Protein AF-A0A2V1P385-F1 (afdb_monomer_lite)

Sequence (244 aa):
MWDDFWTLISNVRTGGDASSLDQVTALGDCPEAAVALLFRKPKREIAEVLELEAEAPFWWPAIPMKAWKTGISHAKQYFSYIMREHKTFNESQIKDLIGQTIARQAGQVVLLRPELKAHIGVALAELEMLPIALNETDAPVPLAVPDPVKKLEAAAQEAARRFDTLPFGTGSIRAGHSVIAPQLSEQVRPLLDAPVKVAEAVCGLEPKPSMNEFLQLFALRAVDPVWFDEALPAAIMMTMETQS

Organism: NCBI:txid1914409

Foldseek 3Di:
DLVVLVVVLVVVVVVDDSVPDVSLVVCLVQVLQLLLCLLQDDLVCNVVSVCSCVSPPPSLLLAALVSNLNSLVNNLVVQLVVVVVVVPDDPVRSVVVSLLSSQQSLQSCCVVQVLCLLSQQVSCVVVVHHSWHAHPVRDTDHSDDPPLLVQLQVLLVVVLVVDPAADPLLLPQAADPDDHPPVGDSRCRSLSRLLLNSLCCSHVVDPRDDPSNSVSSSRSCVVPVPSNSSNNSSSNVVNVVVVD

Radius of gyration: 18.83 Å; chains: 1; bounding box: 44×42×52 Å

Structure (mmCIF, N/CA/C/O backbone):
data_AF-A0A2V1P385-F1
#
_entry.id   AF-A0A2V1P385-F1
#
loop_
_atom_site.group_PDB
_atom_site.id
_atom_site.type_symbol
_atom_site.label_atom_id
_atom_site.label_alt_id
_atom_site.label_comp_id
_atom_site.label_asym_id
_atom_site.label_entity_id
_atom_site.label_seq_id
_atom_site.pdbx_PDB_ins_code
_atom_site.Cartn_x
_atom_site.Cartn_y
_atom_site.Cartn_z
_atom_site.occupancy
_atom_site.B_iso_or_equiv
_atom_site.auth_seq_id
_atom_site.auth_comp_id
_atom_site.auth_asym_id
_atom_site.auth_atom_id
_atom_site.pdbx_PDB_model_num
ATOM 1 N N . MET A 1 1 ? -15.441 -14.464 16.072 1.00 55.22 1 MET A N 1
ATOM 2 C CA . MET A 1 1 ? -15.305 -15.065 14.726 1.00 55.22 1 MET A CA 1
ATOM 3 C C . MET A 1 1 ? -14.003 -14.649 14.037 1.00 55.22 1 MET A C 1
ATOM 5 O O . MET A 1 1 ? -13.173 -15.515 13.826 1.00 55.22 1 MET A O 1
ATOM 9 N N . TRP A 1 2 ? -13.763 -13.363 13.724 1.00 59.91 2 TRP A N 1
ATOM 10 C CA . TRP A 1 2 ? -12.492 -12.928 13.095 1.00 59.91 2 TRP A CA 1
ATOM 11 C C . TRP A 1 2 ? -11.267 -12.974 14.023 1.00 59.91 2 TRP A C 1
ATOM 13 O O . TRP A 1 2 ? -10.167 -13.269 13.567 1.00 59.91 2 TRP A O 1
ATOM 23 N N . ASP A 1 3 ? -11.439 -12.707 15.320 1.00 64.06 3 ASP A N 1
ATOM 24 C CA . ASP A 1 3 ? -10.342 -12.870 16.280 1.00 64.06 3 ASP A CA 1
ATOM 25 C C . ASP A 1 3 ? -10.005 -14.346 16.503 1.00 64.06 3 ASP A C 1
ATOM 27 O O . ASP A 1 3 ? -8.830 -14.680 16.510 1.00 64.06 3 ASP A O 1
ATOM 31 N N . ASP A 1 4 ? -11.008 -15.231 16.533 1.00 65.00 4 ASP A N 1
ATOM 32 C CA . ASP A 1 4 ? -10.807 -16.687 16.598 1.00 65.00 4 ASP A CA 1
ATOM 33 C C . ASP A 1 4 ? -10.065 -17.216 15.357 1.00 65.00 4 ASP A C 1
ATOM 35 O O . ASP A 1 4 ? -9.186 -18.067 15.466 1.00 65.00 4 ASP A O 1
ATOM 39 N N . PHE A 1 5 ? -10.382 -16.669 14.178 1.00 67.56 5 PHE A N 1
ATOM 40 C CA . PHE A 1 5 ? -9.694 -16.965 12.920 1.00 67.56 5 PHE A CA 1
ATOM 41 C C . PHE A 1 5 ? -8.227 -16.523 12.949 1.00 67.56 5 PHE A C 1
ATOM 43 O O . PHE A 1 5 ? -7.342 -17.278 12.558 1.00 67.56 5 PHE A O 1
ATOM 50 N N . TRP A 1 6 ? -7.948 -15.323 13.464 1.00 69.50 6 TRP A N 1
ATOM 51 C CA . TRP A 1 6 ? -6.572 -14.862 13.643 1.00 69.50 6 TRP A CA 1
ATOM 52 C C . TRP A 1 6 ? -5.818 -15.692 14.681 1.00 69.50 6 TRP A C 1
ATOM 54 O O . TRP A 1 6 ? -4.690 -16.094 14.433 1.00 69.50 6 TRP A O 1
ATOM 64 N N . THR A 1 7 ? -6.449 -16.012 15.812 1.00 72.88 7 THR A N 1
ATOM 65 C CA . THR A 1 7 ? -5.872 -16.893 16.832 1.00 72.88 7 THR A CA 1
ATOM 66 C C . THR A 1 7 ? -5.516 -18.258 16.247 1.00 72.88 7 THR A C 1
ATOM 68 O O . THR A 1 7 ? -4.451 -18.783 16.557 1.00 72.88 7 THR A O 1
ATOM 71 N N . LEU A 1 8 ? -6.349 -18.815 15.362 1.00 69.94 8 LEU A N 1
ATOM 72 C CA . LEU A 1 8 ? -6.030 -20.040 14.628 1.00 69.94 8 LEU A CA 1
ATOM 73 C C . LEU A 1 8 ? -4.779 -19.868 13.753 1.00 69.94 8 LEU A C 1
ATOM 75 O O . LEU A 1 8 ? -3.858 -20.674 13.868 1.00 69.94 8 LEU A O 1
ATOM 79 N N . ILE A 1 9 ? -4.713 -18.809 12.938 1.00 68.12 9 ILE A N 1
ATOM 80 C CA . ILE A 1 9 ? -3.553 -18.524 12.075 1.00 68.12 9 ILE A CA 1
ATOM 81 C C . ILE A 1 9 ? -2.274 -18.355 12.909 1.00 68.12 9 ILE A C 1
ATOM 83 O O . ILE A 1 9 ? -1.274 -19.016 12.635 1.00 68.12 9 ILE A O 1
ATOM 87 N N . SER A 1 10 ? -2.296 -17.527 13.958 1.00 67.44 10 SER A N 1
ATOM 88 C CA . SER A 1 10 ? -1.138 -17.290 14.832 1.00 67.44 10 SER A CA 1
ATOM 89 C C . SER A 1 10 ? -0.672 -18.568 15.540 1.00 67.44 10 SER A C 1
ATOM 91 O O . SER A 1 10 ? 0.529 -18.834 15.625 1.00 67.44 10 SER A O 1
ATOM 93 N N . ASN A 1 11 ? -1.607 -19.397 16.013 1.00 71.69 11 ASN A N 1
ATOM 94 C CA . ASN A 1 11 ? -1.276 -20.661 16.670 1.00 71.69 11 ASN A CA 1
ATOM 95 C C . ASN A 1 11 ? -0.655 -21.670 15.697 1.00 71.69 11 ASN A C 1
ATOM 97 O O . ASN A 1 11 ? 0.302 -22.350 16.061 1.00 71.69 11 ASN A O 1
ATOM 101 N N . VAL A 1 12 ? -1.152 -21.751 14.459 1.00 65.06 12 VAL A N 1
ATOM 102 C CA . VAL A 1 12 ? -0.586 -22.652 13.445 1.00 65.06 12 VAL A CA 1
ATOM 103 C C . VAL A 1 12 ? 0.785 -22.176 12.981 1.00 65.06 12 VAL A C 1
ATOM 105 O O . VAL A 1 12 ? 1.690 -23.000 12.908 1.00 65.06 12 VAL A O 1
ATOM 108 N N . ARG A 1 13 ? 0.999 -20.863 12.810 1.00 65.62 13 ARG A N 1
ATOM 109 C CA . ARG A 1 13 ? 2.340 -20.301 12.552 1.00 65.62 13 ARG A CA 1
ATOM 110 C C . ARG A 1 13 ? 3.345 -20.648 13.644 1.00 65.62 13 ARG A C 1
ATOM 112 O O . ARG A 1 13 ? 4.505 -20.919 13.362 1.00 65.62 13 ARG A O 1
ATOM 119 N N . THR A 1 14 ? 2.903 -20.650 14.899 1.00 64.94 14 THR A N 1
ATOM 120 C CA . THR A 1 14 ? 3.758 -21.035 16.031 1.00 64.94 14 THR A CA 1
ATOM 121 C C . THR A 1 14 ? 4.121 -22.528 15.985 1.00 64.94 14 THR A C 1
ATOM 123 O O . THR A 1 14 ? 5.179 -22.922 16.472 1.00 64.94 14 THR A O 1
ATOM 126 N N . GLY A 1 15 ? 3.255 -23.363 15.401 1.00 58.59 15 GLY A N 1
ATOM 127 C CA . GLY A 1 15 ? 3.434 -24.811 15.278 1.00 58.59 15 GLY A CA 1
ATOM 128 C C . GLY A 1 15 ? 4.052 -25.301 13.961 1.00 58.59 15 GLY A C 1
ATOM 129 O O . GLY A 1 15 ? 4.385 -26.483 13.882 1.00 58.59 15 GLY A O 1
ATOM 130 N N . GLY A 1 16 ? 4.203 -24.450 12.940 1.00 63.97 16 GLY A N 1
ATOM 131 C CA . GLY A 1 16 ? 4.708 -24.833 11.619 1.00 63.97 16 GLY A CA 1
ATOM 132 C C . GLY A 1 16 ? 4.230 -23.916 10.486 1.00 63.97 16 GLY A C 1
ATOM 133 O O . GLY A 1 16 ? 4.052 -22.716 10.670 1.00 63.97 16 GLY A O 1
ATOM 134 N N . ASP A 1 17 ? 4.049 -24.493 9.298 1.00 60.66 17 ASP A N 1
ATOM 135 C CA . ASP A 1 17 ? 3.719 -23.775 8.064 1.00 60.66 17 ASP A CA 1
ATOM 136 C C . ASP A 1 17 ? 2.217 -23.436 7.968 1.00 60.66 17 ASP A C 1
ATOM 138 O O . ASP A 1 17 ? 1.363 -24.316 7.814 1.00 60.66 17 ASP A O 1
ATOM 142 N N . ALA A 1 18 ? 1.891 -22.144 8.056 1.00 58.72 18 ALA A N 1
ATOM 143 C CA . ALA A 1 18 ? 0.517 -21.655 7.967 1.00 58.72 18 ALA A CA 1
ATOM 144 C C . ALA A 1 18 ? -0.030 -21.599 6.534 1.00 58.72 18 ALA A C 1
ATOM 146 O O . ALA A 1 18 ? -1.238 -21.422 6.378 1.00 58.72 18 ALA A O 1
ATOM 147 N N . SER A 1 19 ? 0.801 -21.817 5.507 1.00 55.09 19 SER A N 1
ATOM 148 C CA . SER A 1 19 ? 0.352 -21.979 4.117 1.00 55.09 19 SER A CA 1
ATOM 149 C C . SER A 1 19 ? -0.570 -23.189 3.929 1.00 55.09 19 SER A C 1
ATOM 151 O O . SER A 1 19 ? -1.365 -23.234 2.994 1.00 55.09 19 SER A O 1
ATOM 153 N N . SER A 1 20 ? -0.513 -24.148 4.862 1.00 55.25 20 SER A N 1
ATOM 154 C CA . SER A 1 20 ? -1.381 -25.328 4.907 1.00 55.25 20 SER A CA 1
ATOM 155 C C . SER A 1 20 ? -2.822 -25.039 5.355 1.00 55.25 20 SER A C 1
ATOM 157 O O . SER A 1 20 ? -3.667 -25.935 5.312 1.00 55.25 20 SER A O 1
ATOM 159 N N . LEU A 1 21 ? -3.116 -23.810 5.793 1.00 56.66 21 LEU A N 1
ATOM 160 C CA . LEU A 1 21 ? -4.458 -23.380 6.168 1.00 56.66 21 LEU A CA 1
ATOM 161 C C . LEU A 1 21 ? -5.180 -22.729 4.984 1.00 56.66 21 LEU A C 1
ATOM 163 O O . LEU A 1 21 ? -4.785 -21.651 4.534 1.00 56.66 21 LEU A O 1
ATOM 167 N N . ASP A 1 22 ? -6.333 -23.288 4.599 1.00 59.50 22 ASP A N 1
ATOM 168 C CA . ASP A 1 22 ? -7.277 -22.694 3.632 1.00 59.50 22 ASP A CA 1
ATOM 169 C C . ASP A 1 22 ? -7.611 -21.227 3.968 1.00 59.50 22 ASP A C 1
ATOM 171 O O . ASP A 1 22 ? -7.932 -20.415 3.104 1.00 59.50 22 ASP A O 1
ATOM 175 N N . GLN A 1 23 ? -7.515 -20.876 5.250 1.00 61.34 23 GLN A N 1
ATOM 176 C CA . GLN A 1 23 ? -7.730 -19.548 5.804 1.00 61.34 23 GLN A CA 1
ATOM 177 C C . GLN A 1 23 ? -6.734 -18.490 5.298 1.00 61.34 23 GLN A C 1
ATOM 179 O O . GLN A 1 23 ? -7.133 -17.344 5.089 1.00 61.34 23 GLN A O 1
ATOM 184 N N . VAL A 1 24 ? -5.460 -18.838 5.086 1.00 61.00 24 VAL A N 1
ATOM 185 C CA . VAL A 1 24 ? -4.448 -17.902 4.558 1.00 61.00 24 VAL A CA 1
ATOM 186 C C . VAL A 1 24 ? -4.660 -17.697 3.058 1.00 61.00 24 VAL A C 1
ATOM 188 O O . VAL A 1 24 ? -4.646 -16.562 2.585 1.00 61.00 24 VAL A O 1
ATOM 191 N N . THR A 1 25 ? -4.984 -18.766 2.326 1.00 64.75 25 THR A N 1
ATOM 192 C CA . THR A 1 25 ? -5.380 -18.683 0.912 1.00 64.75 25 THR A CA 1
ATOM 193 C C . THR A 1 25 ? -6.651 -17.845 0.731 1.00 64.75 25 THR A C 1
ATOM 195 O O . THR A 1 25 ? -6.696 -16.984 -0.144 1.00 64.75 25 THR A O 1
ATOM 198 N N . ALA A 1 26 ? -7.644 -18.001 1.614 1.00 67.25 26 ALA A N 1
ATOM 199 C CA . ALA A 1 26 ? -8.890 -17.234 1.585 1.00 67.25 26 ALA A CA 1
ATOM 200 C C . ALA A 1 26 ? -8.695 -15.724 1.826 1.00 67.25 26 ALA A C 1
ATOM 202 O O . ALA A 1 26 ? -9.479 -14.918 1.323 1.00 67.25 26 ALA A O 1
ATOM 203 N N . LEU A 1 27 ? -7.652 -15.311 2.561 1.00 70.31 27 LEU A N 1
ATOM 204 C CA . LEU A 1 27 ? -7.306 -13.888 2.687 1.00 70.31 27 LEU A CA 1
ATOM 205 C C . LEU A 1 27 ? -6.824 -13.300 1.355 1.00 70.31 27 LEU A C 1
ATOM 207 O O . LEU A 1 27 ? -7.106 -12.135 1.079 1.00 70.31 27 LEU A O 1
ATOM 211 N N . GLY A 1 28 ? -6.177 -14.105 0.505 1.00 72.19 28 GLY A N 1
ATOM 212 C CA . GLY A 1 28 ? -5.817 -13.723 -0.863 1.00 72.19 28 GLY A CA 1
ATOM 213 C C . GLY A 1 28 ? -7.030 -13.382 -1.739 1.00 72.19 28 GLY A C 1
ATOM 214 O O . GLY A 1 28 ? -6.936 -12.490 -2.587 1.00 72.19 28 GLY A O 1
ATOM 215 N N . ASP A 1 29 ? -8.171 -14.028 -1.482 1.00 77.81 29 ASP A N 1
ATOM 216 C CA . ASP A 1 29 ? -9.442 -13.811 -2.189 1.00 77.81 29 ASP A CA 1
ATOM 217 C C . ASP A 1 29 ? -10.308 -12.694 -1.575 1.00 77.81 29 ASP A C 1
ATOM 219 O O . ASP A 1 29 ? -11.254 -12.225 -2.209 1.00 77.81 29 ASP A O 1
ATOM 223 N N . CYS A 1 30 ? -9.983 -12.228 -0.363 1.00 85.56 30 CYS A N 1
ATOM 224 C CA . CYS A 1 30 ? -10.683 -11.142 0.333 1.00 85.56 30 CYS A CA 1
ATOM 225 C C . CYS A 1 30 ? -9.684 -10.111 0.903 1.00 85.56 30 CYS A C 1
ATOM 227 O O . CYS A 1 30 ? -9.492 -10.010 2.123 1.00 85.56 30 CYS A O 1
ATOM 229 N N . PRO A 1 31 ? -9.023 -9.321 0.035 1.00 88.88 31 PRO A N 1
ATOM 230 C CA . PRO A 1 31 ? -7.977 -8.388 0.450 1.00 88.88 31 PRO A CA 1
ATOM 231 C C . PRO A 1 31 ? -8.470 -7.299 1.418 1.00 88.88 31 PRO A C 1
ATOM 233 O O . PRO A 1 31 ? -7.714 -6.832 2.269 1.00 88.88 31 PRO A O 1
ATOM 236 N N . GLU A 1 32 ? -9.742 -6.903 1.356 1.00 92.12 32 GLU A N 1
ATOM 237 C CA . GLU A 1 32 ? -10.335 -5.951 2.298 1.00 92.12 32 GLU A CA 1
ATOM 238 C C . GLU A 1 32 ? -10.372 -6.486 3.735 1.00 92.12 32 GLU A C 1
ATOM 240 O O . GLU A 1 32 ? -10.216 -5.709 4.680 1.00 92.12 32 GLU A O 1
ATOM 245 N N . ALA A 1 33 ? -10.526 -7.800 3.923 1.00 88.81 33 ALA A N 1
ATOM 246 C CA . ALA A 1 33 ? -10.472 -8.409 5.245 1.00 88.81 33 ALA A CA 1
ATOM 247 C C . ALA A 1 33 ? -9.045 -8.400 5.802 1.00 88.81 33 ALA A C 1
ATOM 249 O O . ALA A 1 33 ? -8.855 -8.110 6.984 1.00 88.81 33 ALA A O 1
ATOM 250 N N . ALA A 1 34 ? -8.043 -8.637 4.952 1.00 88.94 34 ALA A N 1
ATOM 251 C CA . ALA A 1 34 ? -6.638 -8.534 5.331 1.00 88.94 34 ALA A CA 1
ATOM 252 C C . ALA A 1 34 ? -6.267 -7.107 5.762 1.00 88.94 34 ALA A C 1
ATOM 254 O O . ALA A 1 34 ? -5.669 -6.913 6.821 1.00 88.94 34 ALA A O 1
ATOM 255 N N . VAL A 1 35 ? -6.710 -6.094 5.010 1.00 94.38 35 VAL A N 1
ATOM 256 C CA . VAL A 1 35 ? -6.536 -4.687 5.403 1.00 94.38 35 VAL A CA 1
ATOM 257 C C . VAL A 1 35 ? -7.282 -4.386 6.707 1.00 94.38 35 VAL A C 1
ATOM 259 O O . VAL A 1 35 ? -6.735 -3.738 7.598 1.00 94.38 35 VAL A O 1
ATOM 262 N N . ALA A 1 36 ? -8.515 -4.870 6.879 1.00 93.44 36 ALA A N 1
ATOM 263 C CA . ALA A 1 36 ? -9.249 -4.673 8.128 1.00 93.44 36 ALA A CA 1
ATOM 264 C C . ALA A 1 36 ? -8.521 -5.300 9.329 1.00 93.44 36 ALA A C 1
ATOM 266 O O . ALA A 1 36 ? -8.491 -4.697 10.401 1.00 93.44 36 ALA A O 1
ATOM 267 N N . LEU A 1 37 ? -7.921 -6.484 9.166 1.00 89.31 37 LEU A N 1
ATOM 268 C CA . LEU A 1 37 ? -7.097 -7.120 10.195 1.00 89.31 37 LEU A CA 1
ATOM 269 C C . LEU A 1 37 ? -5.883 -6.255 10.534 1.00 89.31 37 LEU A C 1
ATOM 271 O O . LEU A 1 37 ? -5.666 -5.965 11.710 1.00 89.31 37 LEU A O 1
ATOM 275 N N . LEU A 1 38 ? -5.168 -5.768 9.519 1.00 91.81 38 LEU A N 1
ATOM 276 C CA . LEU A 1 38 ? -3.995 -4.913 9.688 1.00 91.81 38 LEU A CA 1
ATOM 277 C C . LEU A 1 38 ? -4.286 -3.687 10.570 1.00 91.81 38 LEU A C 1
ATOM 279 O O . LEU A 1 38 ? -3.497 -3.360 11.448 1.00 91.81 38 LEU A O 1
ATOM 283 N N . PHE A 1 39 ? -5.454 -3.057 10.404 1.00 94.81 39 PHE A N 1
ATOM 284 C CA . PHE A 1 39 ? -5.854 -1.876 11.183 1.00 94.81 39 PHE A CA 1
ATOM 285 C C . PHE A 1 39 ? -6.538 -2.184 12.523 1.00 94.81 39 PHE A C 1
ATOM 287 O O . PHE A 1 39 ? -6.746 -1.274 13.329 1.00 94.81 39 PHE A O 1
ATOM 294 N N . ARG A 1 40 ? -6.923 -3.437 12.780 1.00 91.50 40 ARG A N 1
ATOM 295 C CA . ARG A 1 40 ? -7.598 -3.844 14.026 1.00 91.50 40 ARG A CA 1
ATOM 296 C C . ARG A 1 40 ? -6.647 -4.438 15.056 1.00 91.50 40 ARG A C 1
ATOM 298 O O . ARG A 1 40 ? -6.984 -4.442 16.240 1.00 91.50 40 ARG A O 1
ATOM 305 N N . LYS A 1 41 ? -5.500 -4.968 14.628 1.00 87.31 41 LYS A N 1
ATOM 306 C CA . LYS A 1 41 ? -4.566 -5.664 15.516 1.00 87.31 41 LYS A CA 1
ATOM 307 C C . LYS A 1 41 ? -3.708 -4.701 16.344 1.00 87.31 41 LYS A C 1
ATOM 309 O O . LYS A 1 41 ? -3.474 -3.558 15.950 1.00 87.31 41 LYS A O 1
ATOM 314 N N . PRO A 1 42 ? -3.276 -5.115 17.548 1.00 84.69 42 PRO A N 1
ATOM 315 C CA . PRO A 1 42 ? -2.383 -4.303 18.367 1.00 84.69 42 PRO A CA 1
ATOM 316 C C . PRO A 1 42 ? -1.007 -4.168 17.700 1.00 84.69 42 PRO A C 1
ATOM 318 O O . PRO A 1 42 ? -0.585 -5.066 16.978 1.00 84.69 42 PRO A O 1
ATOM 321 N N . LYS A 1 43 ? -0.266 -3.094 18.022 1.00 83.50 43 LYS A N 1
ATOM 322 C CA . LYS A 1 43 ? 1.064 -2.774 17.451 1.00 83.50 43 LYS A CA 1
ATOM 323 C C . LYS A 1 43 ? 1.992 -3.988 17.312 1.00 83.50 43 LYS A C 1
ATOM 325 O O . LYS A 1 43 ? 2.616 -4.162 16.274 1.00 83.50 43 LYS A O 1
ATOM 330 N N . ARG A 1 44 ? 2.061 -4.832 18.347 1.00 83.56 44 ARG A N 1
ATOM 331 C CA . ARG A 1 44 ? 2.941 -6.013 18.396 1.00 83.56 44 ARG A CA 1
ATOM 332 C C . ARG A 1 44 ? 2.620 -7.081 17.334 1.00 83.56 44 ARG A C 1
ATOM 334 O O . ARG A 1 44 ? 3.504 -7.840 16.979 1.00 83.56 44 ARG A O 1
ATOM 341 N N . GLU A 1 45 ? 1.380 -7.128 16.845 1.00 86.38 45 GLU A N 1
ATOM 342 C CA . GLU A 1 45 ? 0.885 -8.137 15.896 1.00 86.38 45 GLU A CA 1
ATOM 343 C C . GLU A 1 45 ? 0.857 -7.617 14.448 1.00 86.38 45 GLU A C 1
ATOM 345 O O . GLU A 1 45 ? 0.678 -8.399 13.523 1.00 86.38 45 GLU A O 1
ATOM 350 N N . ILE A 1 46 ? 1.058 -6.314 14.212 1.00 88.38 46 ILE A N 1
ATOM 351 C CA . ILE A 1 46 ? 1.032 -5.730 12.856 1.00 88.38 46 ILE A CA 1
ATOM 352 C C . ILE A 1 46 ? 2.140 -6.320 11.987 1.00 88.38 46 ILE A C 1
ATOM 354 O O . ILE A 1 46 ? 1.891 -6.662 10.834 1.00 88.38 46 ILE A O 1
ATOM 358 N N . ALA A 1 47 ? 3.344 -6.478 12.547 1.00 87.69 47 ALA A N 1
ATOM 359 C CA . ALA A 1 47 ? 4.443 -7.138 11.852 1.00 87.69 47 ALA A CA 1
ATOM 360 C C . ALA A 1 47 ? 4.044 -8.563 11.447 1.00 87.69 47 ALA A C 1
ATOM 362 O O . ALA A 1 47 ? 4.181 -8.925 10.288 1.00 87.69 47 ALA A O 1
ATOM 363 N N . GLU A 1 48 ? 3.436 -9.335 12.352 1.00 84.31 48 GLU A N 1
ATOM 364 C CA . GLU A 1 48 ? 2.966 -10.689 12.047 1.00 84.31 48 GLU A CA 1
ATOM 365 C C . GLU A 1 48 ? 1.916 -10.705 10.926 1.00 84.31 48 GLU A C 1
ATOM 367 O O . GLU A 1 48 ? 1.979 -11.568 10.053 1.00 84.31 48 GLU A O 1
ATOM 372 N N . VAL A 1 49 ? 0.975 -9.754 10.907 1.00 84.44 49 VAL A N 1
ATOM 373 C CA . VAL A 1 49 ? -0.010 -9.630 9.817 1.00 84.44 49 VAL A CA 1
ATOM 374 C C . VAL A 1 49 ? 0.681 -9.324 8.487 1.00 84.44 49 VAL A C 1
ATOM 376 O O . VAL A 1 49 ? 0.331 -9.915 7.470 1.00 84.44 49 VAL A O 1
ATOM 379 N N . LEU A 1 50 ? 1.673 -8.435 8.470 1.00 86.94 50 LEU A N 1
ATOM 380 C CA . LEU A 1 50 ? 2.408 -8.101 7.248 1.00 86.94 50 LEU A CA 1
ATOM 381 C C . LEU A 1 50 ? 3.239 -9.283 6.735 1.00 86.94 50 LEU A C 1
ATOM 383 O O . LEU A 1 50 ? 3.278 -9.513 5.528 1.00 86.94 50 LEU A O 1
ATOM 387 N N . GLU A 1 51 ? 3.803 -10.079 7.646 1.00 84.25 51 GLU A N 1
ATOM 388 C CA . GLU A 1 51 ? 4.526 -11.321 7.348 1.00 84.25 51 GLU A CA 1
ATOM 389 C C . GLU A 1 51 ? 3.639 -12.425 6.748 1.00 84.25 51 GLU A C 1
ATOM 391 O O . GLU A 1 51 ? 4.165 -13.437 6.298 1.00 84.25 51 GLU A O 1
ATOM 396 N N . LEU A 1 52 ? 2.310 -12.260 6.677 1.00 73.44 52 LEU A N 1
ATOM 397 C CA . LEU A 1 52 ? 1.472 -13.153 5.860 1.00 73.44 52 LEU A CA 1
ATOM 398 C C . LEU A 1 52 ? 1.874 -13.124 4.375 1.00 73.44 52 LEU A C 1
ATOM 400 O O . LEU A 1 52 ? 1.600 -14.070 3.645 1.00 73.44 52 LEU A O 1
ATOM 404 N N . GLU A 1 53 ? 2.555 -12.063 3.933 1.00 75.38 53 GLU A N 1
ATOM 405 C CA . GLU A 1 53 ? 3.140 -11.978 2.593 1.00 75.38 53 GLU A CA 1
ATOM 406 C C . GLU A 1 53 ? 4.288 -12.978 2.370 1.00 75.38 53 GLU A C 1
ATOM 408 O O . GLU A 1 53 ? 4.643 -13.225 1.222 1.00 75.38 53 GLU A O 1
ATOM 413 N N . ALA A 1 54 ? 4.850 -13.602 3.414 1.00 65.88 54 ALA A N 1
ATOM 414 C CA . ALA A 1 54 ? 5.878 -14.636 3.256 1.00 65.88 54 ALA A CA 1
ATOM 415 C C . ALA A 1 54 ? 5.414 -15.793 2.349 1.00 65.88 54 ALA A C 1
ATOM 417 O O . ALA A 1 54 ? 6.224 -16.375 1.630 1.00 65.88 54 ALA A O 1
ATOM 418 N N . GLU A 1 55 ? 4.104 -16.054 2.317 1.00 60.69 55 GLU A N 1
ATOM 419 C CA . GLU A 1 55 ? 3.482 -17.082 1.478 1.00 60.69 55 GLU A CA 1
ATOM 420 C C . GLU A 1 55 ? 3.163 -16.597 0.050 1.00 60.69 55 GLU A C 1
ATOM 422 O O . GLU A 1 55 ? 2.949 -17.399 -0.859 1.00 60.69 55 GLU A O 1
ATOM 427 N N . ALA A 1 56 ? 3.135 -15.279 -0.170 1.00 62.22 56 ALA A N 1
ATOM 428 C CA . ALA A 1 56 ? 2.874 -14.648 -1.462 1.00 62.22 56 ALA A CA 1
ATOM 429 C C . ALA A 1 56 ? 3.629 -13.308 -1.569 1.00 62.22 56 ALA A C 1
ATOM 431 O O . ALA A 1 56 ? 3.036 -12.244 -1.357 1.00 62.22 56 ALA A O 1
ATOM 432 N N . PRO A 1 57 ? 4.933 -13.333 -1.906 1.00 68.56 57 PRO A N 1
ATOM 433 C CA . PRO A 1 57 ? 5.733 -12.125 -2.050 1.00 68.56 57 PRO A CA 1
ATOM 434 C C . PRO A 1 57 ? 5.072 -11.145 -3.020 1.00 68.56 57 PRO A C 1
ATOM 436 O O . PRO A 1 57 ? 4.544 -11.577 -4.042 1.00 68.56 57 PRO A O 1
ATOM 439 N N . PHE A 1 58 ? 5.130 -9.839 -2.731 1.00 78.31 58 PHE A N 1
ATOM 440 C CA . PHE A 1 58 ? 4.550 -8.771 -3.560 1.00 78.31 58 PHE A CA 1
ATOM 441 C C . PHE A 1 58 ? 3.012 -8.607 -3.471 1.00 78.31 58 PHE A C 1
ATOM 443 O O . PHE A 1 58 ? 2.414 -7.817 -4.206 1.00 78.31 58 PHE A O 1
ATOM 450 N N . TRP A 1 59 ? 2.345 -9.292 -2.541 1.00 85.88 59 TRP A N 1
ATOM 451 C CA . TRP A 1 59 ? 0.893 -9.217 -2.393 1.00 85.88 59 TRP A CA 1
ATOM 452 C C . TRP A 1 59 ? 0.376 -7.865 -1.877 1.00 85.88 59 TRP A C 1
ATOM 454 O O . TRP A 1 59 ? -0.533 -7.311 -2.497 1.00 85.88 59 TRP A O 1
ATOM 464 N N . TRP A 1 60 ? 0.943 -7.293 -0.804 1.00 91.62 60 TRP A N 1
ATOM 465 C CA . TRP A 1 60 ? 0.416 -6.046 -0.212 1.00 91.62 60 TRP A CA 1
ATOM 466 C C . TRP A 1 60 ? 0.415 -4.859 -1.189 1.00 91.62 60 TRP A C 1
ATOM 468 O O . TRP A 1 60 ? -0.619 -4.190 -1.300 1.00 91.62 60 TRP A O 1
ATOM 478 N N . PRO A 1 61 ? 1.509 -4.600 -1.938 1.00 93.31 61 PRO A N 1
ATOM 479 C CA . PRO A 1 61 ? 1.545 -3.523 -2.926 1.00 93.31 61 PRO A CA 1
ATOM 480 C C . PRO A 1 61 ? 0.531 -3.691 -4.063 1.00 93.31 61 PRO A C 1
ATOM 482 O O . PRO A 1 61 ? 0.108 -2.695 -4.647 1.00 93.31 61 PRO A O 1
ATOM 485 N N . ALA A 1 62 ? 0.138 -4.932 -4.366 1.00 92.25 62 ALA A N 1
ATOM 486 C CA . ALA A 1 62 ? -0.782 -5.283 -5.445 1.00 92.25 62 ALA A CA 1
ATOM 487 C C . ALA A 1 62 ? -2.264 -5.306 -5.021 1.00 92.25 62 ALA A C 1
ATOM 489 O O . ALA A 1 62 ? -3.137 -5.566 -5.855 1.00 92.25 62 ALA A O 1
ATOM 490 N 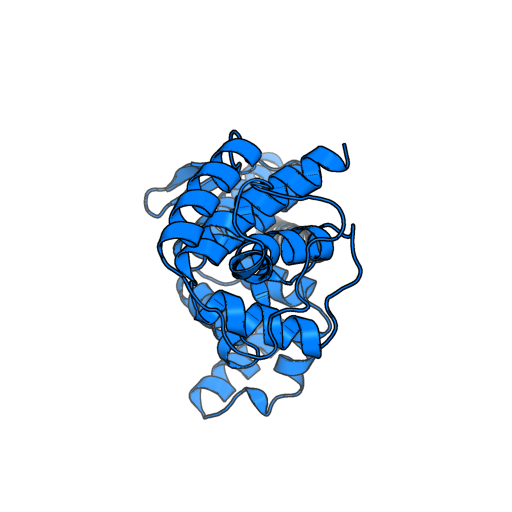N . ILE A 1 63 ? -2.577 -5.049 -3.746 1.00 93.50 63 ILE A N 1
ATOM 491 C CA . ILE A 1 63 ? -3.964 -4.966 -3.278 1.00 93.50 63 ILE A CA 1
ATOM 492 C C . ILE A 1 63 ? -4.655 -3.740 -3.909 1.00 93.50 63 ILE A C 1
ATOM 494 O O . ILE A 1 63 ? -4.142 -2.625 -3.785 1.00 93.50 63 ILE A O 1
ATOM 498 N N . PRO A 1 64 ? -5.848 -3.901 -4.523 1.00 95.25 64 PRO A N 1
ATOM 499 C CA . PRO A 1 64 ? -6.584 -2.787 -5.115 1.00 95.25 64 PRO A CA 1
ATOM 500 C C . PRO A 1 64 ? -6.909 -1.670 -4.116 1.00 95.25 64 PRO A C 1
ATOM 502 O O . PRO A 1 64 ? -7.296 -1.931 -2.974 1.00 95.25 64 PRO A O 1
ATOM 505 N N . MET A 1 65 ? -6.880 -0.417 -4.571 1.00 95.56 65 MET A N 1
ATOM 506 C CA . MET A 1 65 ? -7.183 0.769 -3.753 1.00 95.56 65 MET A CA 1
ATOM 507 C C . MET A 1 65 ? -8.560 0.699 -3.081 1.00 95.56 65 MET A C 1
ATOM 509 O O . MET A 1 65 ? -8.726 1.046 -1.909 1.00 95.56 65 MET A O 1
ATOM 513 N N . LYS A 1 66 ? -9.550 0.146 -3.789 1.00 95.62 66 LYS A N 1
ATOM 514 C CA . LYS A 1 66 ? -10.896 -0.085 -3.251 1.00 95.62 66 LYS A CA 1
ATOM 515 C C . LYS A 1 66 ? -10.898 -1.015 -2.030 1.00 95.62 66 LYS A C 1
ATOM 517 O O . LYS A 1 66 ? -11.691 -0.802 -1.109 1.00 95.62 66 LYS A O 1
ATOM 522 N N . ALA A 1 67 ? -10.034 -2.029 -2.005 1.00 95.69 67 ALA A N 1
ATOM 523 C CA . ALA A 1 67 ? -9.927 -2.959 -0.884 1.00 95.69 67 ALA A CA 1
ATOM 524 C C . ALA A 1 67 ? -9.290 -2.282 0.338 1.00 95.69 67 ALA A C 1
ATOM 526 O O . ALA A 1 67 ? -9.784 -2.464 1.451 1.00 95.69 67 ALA A O 1
ATOM 527 N N . TRP A 1 68 ? -8.293 -1.410 0.132 1.00 97.50 68 TRP A N 1
ATOM 528 C CA . TRP A 1 68 ? -7.723 -0.578 1.198 1.00 97.50 68 TRP A CA 1
ATOM 529 C C . TRP A 1 68 ? -8.774 0.307 1.868 1.00 97.50 68 TRP A C 1
ATOM 531 O O . TRP A 1 68 ? -8.953 0.260 3.087 1.00 97.50 68 TRP A O 1
ATOM 541 N N . LYS A 1 69 ? -9.547 1.051 1.070 1.00 97.56 69 LYS A N 1
ATOM 542 C CA . LYS A 1 69 ? -10.673 1.852 1.569 1.00 97.56 69 LYS A CA 1
ATOM 543 C C . LYS A 1 69 ? -11.692 1.014 2.336 1.00 97.56 69 LYS A C 1
ATOM 545 O O . LYS A 1 69 ? -12.122 1.397 3.424 1.00 97.56 69 LYS A O 1
ATOM 550 N N . THR A 1 70 ? -12.090 -0.122 1.771 1.00 97.50 70 THR A N 1
ATOM 551 C CA . THR A 1 70 ? -13.113 -0.991 2.367 1.00 97.50 70 THR A CA 1
ATOM 552 C C . THR A 1 70 ? -12.631 -1.569 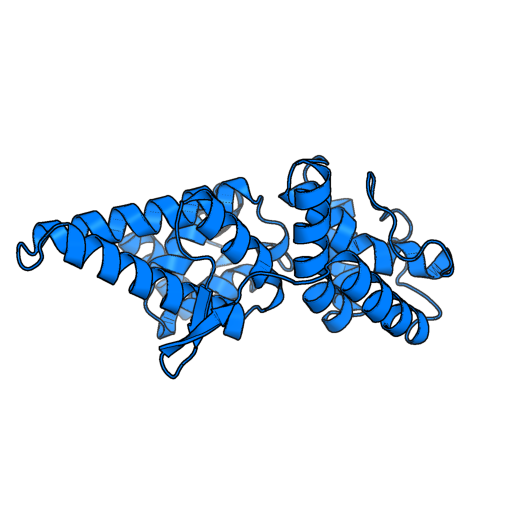3.699 1.00 97.50 70 THR A C 1
ATOM 554 O O . THR A 1 70 ? -13.337 -1.471 4.702 1.00 97.50 70 THR A O 1
ATOM 557 N N . GLY A 1 71 ? -11.398 -2.075 3.757 1.00 96.75 71 GLY A N 1
ATOM 558 C CA . GLY A 1 71 ? -10.814 -2.632 4.975 1.00 96.75 71 GLY A CA 1
ATOM 559 C C . GLY A 1 71 ? -10.644 -1.602 6.093 1.00 96.75 71 GLY A C 1
ATOM 560 O O . GLY A 1 71 ? -11.040 -1.857 7.233 1.00 96.75 71 GLY A O 1
ATOM 561 N N . ILE A 1 72 ? -10.147 -0.400 5.776 1.00 98.00 72 ILE A N 1
ATOM 562 C CA . ILE A 1 72 ? -10.029 0.692 6.758 1.00 98.00 72 ILE A CA 1
ATO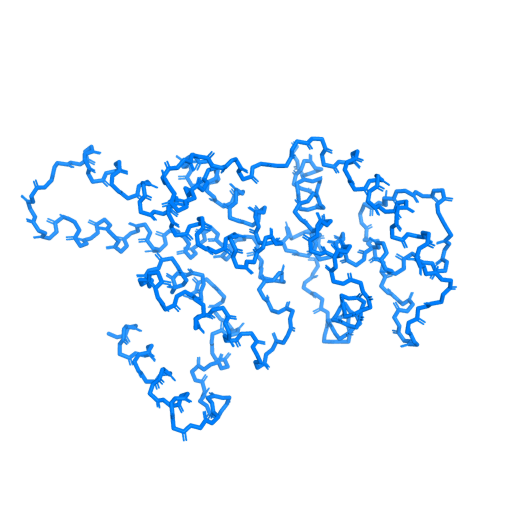M 563 C C . ILE A 1 72 ? -11.416 1.137 7.248 1.00 98.00 72 ILE A C 1
ATOM 565 O O . ILE A 1 72 ? -11.604 1.373 8.444 1.00 98.00 72 ILE A O 1
ATOM 569 N N . SER A 1 73 ? -12.418 1.189 6.363 1.00 97.56 73 SER A N 1
ATOM 570 C CA . SER A 1 73 ? -13.809 1.468 6.746 1.00 97.56 73 SER A CA 1
ATOM 571 C C . SER A 1 73 ? -14.350 0.431 7.738 1.00 97.56 73 SER A C 1
ATOM 573 O O . SER A 1 73 ? -14.951 0.795 8.751 1.00 97.56 73 SER A O 1
ATOM 575 N N . HIS A 1 74 ? -14.074 -0.858 7.523 1.00 95.75 74 HIS A N 1
ATOM 576 C CA . HIS A 1 74 ? -14.450 -1.908 8.471 1.00 95.75 74 HIS A CA 1
ATOM 577 C C . HIS A 1 74 ? -13.727 -1.781 9.817 1.00 95.75 74 HIS A C 1
ATOM 579 O O . HIS A 1 74 ? -14.356 -1.945 10.865 1.00 95.75 74 HIS A O 1
ATOM 585 N N . ALA A 1 75 ? -12.440 -1.425 9.828 1.00 95.38 75 ALA A N 1
ATOM 586 C CA . ALA A 1 75 ? -11.720 -1.145 11.071 1.00 95.38 75 ALA A CA 1
ATOM 587 C C . ALA A 1 75 ? -12.331 0.050 11.830 1.00 95.38 75 ALA A C 1
ATOM 589 O O . ALA A 1 75 ? -12.560 -0.030 13.039 1.00 95.38 75 ALA A O 1
ATOM 590 N N . LYS A 1 76 ? -12.691 1.127 11.119 1.00 94.75 76 LYS A N 1
ATOM 591 C CA . LYS A 1 76 ? -13.399 2.297 11.671 1.00 94.75 76 LYS A CA 1
ATOM 592 C C . LYS A 1 76 ? -14.734 1.899 12.313 1.00 94.75 76 LYS A C 1
ATOM 594 O O . LYS A 1 76 ? -15.023 2.310 13.437 1.00 94.75 76 LYS A O 1
ATOM 599 N N . GLN A 1 77 ? -15.534 1.084 11.624 1.00 93.38 77 GLN A N 1
ATOM 600 C CA . GLN A 1 77 ? -16.814 0.571 12.131 1.00 93.38 77 GLN A CA 1
ATOM 601 C C . GLN A 1 77 ? -16.629 -0.287 13.389 1.00 93.38 77 GLN A C 1
ATOM 603 O O . GLN A 1 77 ? -17.368 -0.117 14.357 1.00 93.38 77 GLN A O 1
ATOM 608 N N . TYR A 1 78 ? -15.616 -1.156 13.404 1.00 92.62 78 TYR A N 1
ATOM 609 C CA . TYR A 1 78 ? -15.284 -1.996 14.553 1.00 92.62 78 TYR A CA 1
ATOM 610 C C . TYR A 1 78 ? -14.945 -1.169 15.801 1.00 92.62 78 TYR A C 1
ATOM 612 O O . TYR A 1 78 ? -15.538 -1.380 16.859 1.00 92.62 78 TYR A O 1
ATOM 620 N N . PHE A 1 79 ? -14.049 -0.183 15.682 1.00 91.56 79 PHE A N 1
ATOM 621 C CA . PHE A 1 79 ? -13.715 0.685 16.815 1.00 91.56 79 PHE A CA 1
ATOM 622 C C . PHE A 1 79 ? -14.908 1.529 17.267 1.00 91.56 79 PHE A C 1
ATOM 624 O O . PHE A 1 79 ? -15.115 1.695 18.467 1.00 91.56 79 PHE A O 1
ATOM 631 N N . SER A 1 80 ? -15.733 2.004 16.330 1.00 91.25 80 SER A N 1
ATOM 632 C CA . SER A 1 80 ? -16.967 2.723 16.654 1.00 91.25 80 SER A CA 1
ATOM 633 C C . SER A 1 80 ? -17.938 1.870 17.467 1.00 91.25 80 SER A C 1
ATOM 635 O O . SER A 1 80 ? -18.465 2.346 18.470 1.00 91.25 80 SER A O 1
ATOM 637 N N . TYR A 1 81 ? -18.134 0.607 17.080 1.00 90.38 81 TYR A N 1
ATOM 638 C CA . TYR A 1 81 ? -18.963 -0.339 17.824 1.00 90.38 81 TYR A CA 1
ATOM 639 C C . TYR A 1 81 ? -18.442 -0.534 19.255 1.00 90.38 81 TYR A C 1
ATOM 641 O O . TYR A 1 81 ? -19.176 -0.288 20.209 1.00 90.38 81 TYR A O 1
ATOM 649 N N . ILE A 1 82 ? -17.158 -0.872 19.415 1.00 88.81 82 ILE A N 1
ATOM 650 C CA . ILE A 1 82 ? -16.564 -1.121 20.739 1.00 88.81 82 ILE A CA 1
ATOM 651 C C . ILE A 1 82 ? -16.650 0.113 21.640 1.00 88.81 82 ILE A C 1
ATOM 653 O O . ILE A 1 82 ? -17.055 0.010 22.796 1.00 88.81 82 ILE A O 1
ATOM 657 N N . MET A 1 83 ? -16.304 1.298 21.133 1.00 89.88 83 MET A N 1
ATOM 658 C CA . MET A 1 83 ? -16.317 2.517 21.948 1.00 89.88 83 MET A CA 1
ATOM 659 C C . MET A 1 83 ? -17.730 2.913 22.398 1.00 89.88 83 MET A C 1
ATOM 661 O O . MET A 1 83 ? -17.887 3.426 23.509 1.00 89.88 83 MET A O 1
ATOM 665 N N . ARG A 1 84 ? -18.758 2.648 21.578 1.00 88.88 84 ARG A N 1
ATOM 666 C CA . ARG A 1 84 ? -20.165 2.874 21.949 1.00 88.88 84 ARG A CA 1
ATOM 667 C C . ARG A 1 84 ? -20.652 1.895 23.011 1.00 88.88 84 ARG A C 1
ATOM 669 O O . ARG A 1 84 ? -21.334 2.319 23.943 1.00 88.88 84 ARG A O 1
ATOM 676 N N . GLU A 1 85 ? -20.264 0.625 22.919 1.00 88.44 85 GLU A N 1
ATOM 677 C CA . GLU A 1 85 ? -20.615 -0.398 23.916 1.00 88.44 85 GLU A CA 1
ATOM 678 C C . GLU A 1 85 ? -20.115 -0.028 25.321 1.00 88.44 85 GLU A C 1
ATOM 680 O O . GLU A 1 85 ? -20.816 -0.231 26.312 1.00 88.44 85 GLU A O 1
ATOM 685 N N . HIS A 1 86 ? -18.948 0.615 25.423 1.00 82.19 86 HIS A N 1
ATOM 686 C CA . HIS A 1 86 ? -18.403 1.066 26.706 1.00 82.19 86 HIS A CA 1
ATOM 687 C C . HIS A 1 86 ? -19.126 2.281 27.321 1.00 82.19 86 HIS A C 1
ATOM 689 O O . HIS A 1 86 ? -18.821 2.632 28.461 1.00 82.19 86 HIS A O 1
ATOM 695 N N . LYS A 1 87 ? -20.052 2.947 26.605 1.00 78.75 87 LYS A N 1
ATOM 696 C CA . LYS A 1 87 ? -20.872 4.102 27.060 1.00 78.75 87 LYS A CA 1
ATOM 697 C C . LYS A 1 87 ? -20.108 5.224 27.791 1.00 78.75 87 LYS A C 1
ATOM 699 O O . LYS A 1 87 ? -20.698 5.996 28.540 1.00 78.75 87 LYS A O 1
ATOM 704 N N . THR A 1 88 ? -18.796 5.314 27.581 1.00 83.62 88 THR A N 1
ATOM 705 C CA . THR A 1 88 ? -17.893 6.222 28.314 1.00 83.62 88 THR A CA 1
ATOM 706 C C . THR A 1 88 ? -17.634 7.520 27.543 1.00 83.62 88 THR A C 1
ATOM 708 O O . THR A 1 88 ? -17.251 8.528 28.129 1.00 83.62 88 THR A O 1
ATOM 711 N N . PHE A 1 89 ? -17.872 7.515 26.231 1.00 87.88 89 PHE A N 1
ATOM 712 C CA . PHE A 1 89 ? -17.528 8.605 25.324 1.00 87.88 89 PHE A CA 1
ATOM 713 C C . PHE A 1 89 ? -18.765 9.111 24.580 1.00 87.88 89 PHE A C 1
ATOM 715 O O . PHE A 1 89 ? -19.660 8.334 24.248 1.00 87.88 89 PHE A O 1
ATOM 722 N N . ASN A 1 90 ? -18.805 10.41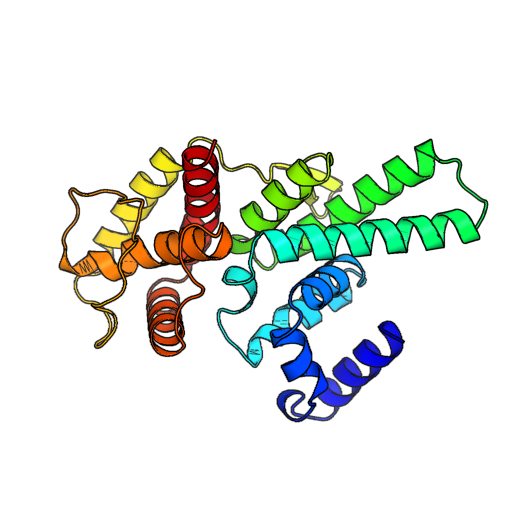1 24.289 1.00 91.12 90 ASN A N 1
ATOM 723 C CA . ASN A 1 90 ? -19.782 10.981 23.361 1.00 91.12 90 ASN A CA 1
ATOM 724 C C . ASN A 1 90 ? -19.338 10.791 21.895 1.00 91.12 90 ASN A C 1
ATOM 726 O O . ASN A 1 90 ? -18.181 10.481 21.622 1.00 91.12 90 ASN A O 1
ATOM 730 N N . GLU A 1 91 ? -20.240 11.013 20.934 1.00 89.69 91 GLU A N 1
ATOM 731 C CA . GLU A 1 91 ? -19.958 10.779 19.505 1.00 89.69 91 GLU A CA 1
ATOM 732 C C . GLU A 1 91 ? -18.766 11.587 18.959 1.00 89.69 91 GLU A C 1
ATOM 734 O O . GLU A 1 91 ? -18.016 11.080 18.125 1.00 89.69 91 GLU A O 1
ATOM 739 N N . SER A 1 92 ? -18.536 12.813 19.448 1.00 91.25 92 SER A N 1
ATOM 740 C CA . SER A 1 92 ? -17.372 13.613 19.035 1.00 91.25 92 SER A CA 1
ATOM 741 C C . SER A 1 92 ? -16.067 12.984 19.521 1.00 91.25 92 SER A C 1
ATOM 743 O O . SER A 1 92 ? -15.137 12.808 18.740 1.00 91.25 92 SER A O 1
ATOM 745 N N . GLN A 1 93 ? -16.014 12.582 20.793 1.00 92.69 93 GLN A N 1
ATOM 746 C CA . GLN A 1 93 ? -14.851 11.911 21.378 1.00 92.69 93 GLN A CA 1
ATOM 747 C C . GLN A 1 93 ? -14.566 10.576 20.686 1.00 92.69 93 GLN A C 1
ATOM 749 O O . GLN A 1 93 ? -13.411 10.257 20.421 1.00 92.69 93 GLN A O 1
ATOM 754 N N . ILE A 1 94 ? -15.612 9.810 20.356 1.00 92.12 94 ILE A N 1
ATOM 755 C CA . ILE A 1 94 ? -15.483 8.554 19.608 1.00 92.12 94 ILE A CA 1
ATOM 756 C C . ILE A 1 94 ? -14.857 8.822 18.237 1.00 92.12 94 ILE A C 1
ATOM 758 O O . ILE A 1 94 ? -13.914 8.133 17.852 1.00 92.12 94 ILE A O 1
ATOM 762 N N . LYS A 1 95 ? -15.335 9.838 17.508 1.00 92.06 95 LYS A N 1
ATOM 763 C CA . LYS A 1 95 ? -14.780 10.204 16.198 1.00 92.06 95 LYS A CA 1
ATOM 764 C C . LYS A 1 95 ? -13.289 10.547 16.288 1.00 92.06 95 LYS A C 1
ATOM 766 O O . LYS A 1 95 ? -12.508 10.021 15.494 1.00 92.06 95 LYS A O 1
ATOM 771 N N . ASP A 1 96 ? -12.899 11.369 17.259 1.00 92.81 96 ASP A N 1
ATOM 772 C CA . ASP A 1 96 ? -11.506 11.790 17.441 1.00 92.81 96 ASP A CA 1
ATOM 773 C C . ASP A 1 96 ? -10.599 10.613 17.827 1.00 92.81 96 ASP A C 1
ATOM 775 O O . ASP A 1 96 ? -9.529 10.429 17.242 1.00 92.81 96 ASP A O 1
ATOM 779 N N . LEU A 1 97 ? -11.046 9.763 18.758 1.00 93.69 97 LEU A N 1
ATOM 780 C CA . LEU A 1 97 ? -10.306 8.574 19.187 1.00 93.69 97 LEU A CA 1
ATOM 781 C C . LEU A 1 97 ? -10.128 7.566 18.050 1.00 93.69 97 LEU A C 1
ATOM 783 O O . LEU A 1 97 ? -9.047 6.999 17.903 1.00 93.69 97 LEU A O 1
ATOM 787 N N . ILE A 1 98 ? -11.151 7.350 17.220 1.00 94.56 98 ILE A N 1
ATOM 788 C CA . ILE A 1 98 ? -11.032 6.489 16.037 1.00 94.56 98 ILE A CA 1
ATOM 789 C C . ILE A 1 98 ? -10.022 7.078 15.052 1.00 94.56 98 ILE A C 1
ATOM 791 O O . ILE A 1 98 ? -9.169 6.344 14.557 1.00 94.56 98 ILE A O 1
ATOM 795 N N . GLY A 1 99 ? -10.085 8.389 14.796 1.00 95.12 99 GLY A N 1
ATOM 796 C CA . GLY A 1 99 ? -9.123 9.081 13.939 1.00 95.12 99 GLY A CA 1
ATOM 797 C C . GLY A 1 99 ? -7.682 8.866 14.400 1.00 95.12 99 GLY A C 1
ATOM 798 O O . GLY A 1 99 ? -6.838 8.447 13.610 1.00 95.12 99 GLY A O 1
ATOM 799 N N . GLN A 1 100 ? -7.420 9.059 15.694 1.00 95.12 100 GLN A N 1
ATOM 800 C CA . GLN A 1 100 ? -6.101 8.823 16.284 1.00 95.12 100 GLN A CA 1
ATOM 801 C C . GLN A 1 100 ? -5.678 7.353 16.211 1.00 95.12 100 GLN A C 1
ATOM 803 O O . GLN A 1 100 ? -4.537 7.068 15.855 1.00 95.12 100 GLN A O 1
ATOM 808 N N . THR A 1 101 ? -6.572 6.412 16.525 1.00 94.88 101 THR A N 1
ATOM 809 C CA . THR A 1 101 ? -6.270 4.974 16.459 1.00 94.88 101 THR A CA 1
ATOM 810 C C . THR A 1 101 ? -5.885 4.563 15.044 1.00 94.88 101 THR A C 1
ATOM 812 O O . THR A 1 101 ? -4.836 3.956 14.856 1.00 94.88 101 THR A O 1
ATOM 815 N N . ILE A 1 102 ? -6.674 4.945 14.038 1.00 97.31 102 ILE A N 1
ATOM 816 C CA . ILE A 1 102 ? -6.381 4.633 12.635 1.00 97.31 102 ILE A CA 1
ATOM 817 C C . ILE A 1 102 ? -5.071 5.292 12.182 1.00 97.31 102 ILE A C 1
ATOM 819 O O . ILE A 1 102 ? -4.270 4.636 11.522 1.00 97.31 102 ILE A O 1
ATOM 823 N N . ALA A 1 103 ? -4.797 6.539 12.577 1.00 97.38 103 ALA A N 1
ATOM 824 C CA . ALA A 1 103 ? -3.548 7.216 12.225 1.00 97.38 103 ALA A CA 1
ATOM 825 C C . ALA A 1 103 ? -2.311 6.564 12.880 1.00 97.38 103 ALA A C 1
ATOM 827 O O . ALA A 1 103 ? -1.266 6.446 12.238 1.00 97.38 103 ALA A O 1
ATOM 828 N N . ARG A 1 104 ? -2.417 6.073 14.125 1.00 96.00 104 ARG A N 1
ATOM 829 C CA . ARG A 1 104 ? -1.351 5.279 14.770 1.00 96.00 104 ARG A CA 1
ATOM 830 C C . ARG A 1 104 ? -1.119 3.960 14.045 1.00 96.00 104 ARG A C 1
ATOM 832 O O . ARG A 1 104 ? 0.030 3.613 13.793 1.00 96.00 104 ARG A O 1
ATOM 839 N N . GLN A 1 105 ? -2.192 3.256 13.684 1.00 96.31 105 GLN A N 1
ATOM 840 C CA . GLN A 1 105 ? -2.116 2.007 12.920 1.00 96.31 105 GLN A CA 1
ATOM 841 C C . GLN A 1 105 ? -1.439 2.237 11.565 1.00 96.31 105 GLN A C 1
ATOM 843 O O . GLN A 1 105 ? -0.464 1.562 11.245 1.00 96.31 105 GLN A O 1
ATOM 848 N N . ALA A 1 106 ? -1.857 3.273 10.830 1.00 97.44 106 ALA A N 1
ATOM 849 C CA . ALA A 1 106 ? -1.208 3.701 9.593 1.00 97.44 106 ALA A CA 1
ATOM 850 C C . ALA A 1 106 ? 0.292 3.966 9.787 1.00 97.44 106 ALA A C 1
ATOM 852 O O . ALA A 1 106 ? 1.100 3.539 8.969 1.00 97.44 106 ALA A O 1
ATOM 853 N N . GLY A 1 107 ? 0.680 4.625 10.883 1.00 96.69 107 GLY A N 1
ATOM 854 C CA . GLY A 1 107 ? 2.086 4.878 11.192 1.00 96.69 107 GLY A CA 1
ATOM 855 C C . GLY A 1 107 ? 2.903 3.622 11.449 1.00 96.69 107 GLY A C 1
ATOM 856 O O . GLY A 1 107 ? 4.041 3.553 10.999 1.00 96.69 107 GLY A O 1
ATOM 857 N N . GLN A 1 108 ? 2.328 2.607 12.097 1.00 95.94 108 GLN A N 1
ATOM 858 C CA . GLN A 1 108 ? 3.005 1.319 12.264 1.00 95.94 108 GLN A CA 1
ATOM 859 C C . GLN A 1 108 ? 3.168 0.583 10.932 1.00 95.94 108 GLN A C 1
ATOM 861 O O . GLN A 1 108 ? 4.238 0.046 10.661 1.00 95.94 108 GLN A O 1
ATOM 866 N N . VAL A 1 109 ? 2.136 0.597 10.083 1.00 96.12 109 VAL A N 1
ATOM 867 C CA . VAL A 1 109 ? 2.210 -0.032 8.758 1.00 96.12 109 VAL A CA 1
ATOM 868 C C . VAL A 1 109 ? 3.264 0.656 7.896 1.00 96.12 109 VAL A C 1
ATOM 870 O O . VAL A 1 109 ? 4.133 -0.020 7.367 1.00 96.12 109 VAL A O 1
ATOM 873 N N . VAL A 1 110 ? 3.246 1.988 7.803 1.00 95.62 110 VAL A N 1
ATOM 874 C CA . VAL A 1 110 ? 4.199 2.752 6.977 1.00 95.62 110 VAL A CA 1
ATOM 875 C C . VAL A 1 110 ? 5.630 2.661 7.507 1.00 95.62 110 VAL A C 1
ATOM 877 O O . VAL A 1 110 ? 6.565 2.686 6.714 1.00 95.62 110 VAL A O 1
ATOM 880 N N . LEU A 1 111 ? 5.818 2.532 8.824 1.00 94.31 111 LEU A N 1
ATOM 881 C CA . LEU A 1 111 ? 7.140 2.305 9.410 1.00 94.31 111 LEU A CA 1
ATOM 882 C C . LEU A 1 111 ? 7.748 0.976 8.940 1.00 94.31 111 LEU A C 1
ATOM 884 O O . LEU A 1 111 ? 8.943 0.916 8.674 1.00 94.31 111 LEU A O 1
ATOM 888 N N . LEU A 1 112 ? 6.930 -0.074 8.854 1.00 93.00 112 LEU A N 1
ATOM 889 C CA . LEU A 1 112 ? 7.369 -1.406 8.437 1.00 93.00 112 LEU A CA 1
ATOM 890 C C . LEU A 1 112 ? 7.411 -1.555 6.912 1.00 93.00 112 LEU A C 1
ATOM 892 O O . LEU A 1 112 ? 8.243 -2.295 6.398 1.00 93.00 112 LEU A O 1
ATOM 896 N N . ARG A 1 113 ? 6.494 -0.887 6.206 1.00 93.38 113 ARG A N 1
ATOM 897 C CA . ARG A 1 113 ? 6.200 -1.047 4.775 1.00 93.38 113 ARG A CA 1
ATOM 898 C C . ARG A 1 113 ? 5.933 0.317 4.129 1.00 93.38 113 ARG A C 1
ATOM 900 O O . ARG A 1 113 ? 4.773 0.688 3.899 1.00 93.38 113 ARG A O 1
ATOM 907 N N . PRO A 1 114 ? 6.990 1.116 3.892 1.00 94.25 114 PRO A N 1
ATOM 908 C CA . PRO A 1 114 ? 6.858 2.484 3.396 1.00 94.25 114 PRO A CA 1
ATOM 909 C C . PRO A 1 114 ? 6.218 2.566 2.005 1.00 94.25 114 PRO A C 1
ATOM 911 O O . PRO A 1 114 ? 5.603 3.584 1.679 1.00 94.25 114 PRO A O 1
ATOM 914 N N . GLU A 1 115 ? 6.282 1.501 1.206 1.00 95.06 115 GLU A N 1
ATOM 915 C CA . GLU A 1 115 ? 5.674 1.439 -0.123 1.00 95.06 115 GLU A CA 1
ATOM 916 C C . GLU A 1 115 ? 4.136 1.494 -0.086 1.00 95.06 115 GLU A C 1
ATOM 918 O O . GLU A 1 115 ? 3.508 1.907 -1.058 1.00 95.06 115 GLU A O 1
ATOM 923 N N . LEU A 1 116 ? 3.516 1.150 1.051 1.00 96.81 116 LEU A N 1
ATOM 924 C CA . LEU A 1 116 ? 2.056 1.169 1.242 1.00 96.81 116 LEU A CA 1
ATOM 925 C C . LEU A 1 116 ? 1.517 2.559 1.614 1.00 96.81 116 LEU A C 1
ATOM 927 O O . LEU A 1 116 ? 0.313 2.751 1.811 1.00 96.81 116 LEU A O 1
ATOM 931 N N . LYS A 1 117 ? 2.405 3.555 1.722 1.00 97.00 117 LYS A N 1
ATOM 932 C CA . LYS A 1 117 ? 2.078 4.917 2.153 1.00 97.00 117 LYS A CA 1
ATOM 933 C C . LYS A 1 117 ? 0.935 5.536 1.345 1.00 97.00 117 LYS A C 1
ATOM 935 O O . LYS A 1 117 ? 0.014 6.095 1.943 1.00 97.00 117 LYS A O 1
ATOM 940 N N . ALA A 1 118 ? 0.989 5.453 0.014 1.00 97.06 118 ALA A N 1
ATOM 941 C CA . ALA A 1 118 ? -0.037 6.053 -0.839 1.00 97.06 118 ALA A CA 1
ATOM 942 C C . ALA A 1 118 ? -1.361 5.283 -0.783 1.00 97.06 118 ALA A C 1
ATOM 944 O O . ALA A 1 118 ? -2.410 5.925 -0.744 1.00 97.06 118 ALA A O 1
ATOM 945 N N . HIS A 1 119 ? -1.332 3.944 -0.680 1.00 97.94 119 HIS A N 1
ATOM 946 C CA . HIS A 1 119 ? -2.548 3.141 -0.509 1.00 97.94 119 HIS A CA 1
ATOM 947 C C . HIS A 1 119 ? -3.347 3.598 0.708 1.00 97.94 119 HIS A C 1
ATOM 949 O O . HIS A 1 119 ? -4.552 3.834 0.627 1.00 97.94 119 HIS A O 1
ATOM 955 N N . ILE A 1 120 ? -2.654 3.789 1.832 1.00 98.12 120 ILE A N 1
ATOM 956 C CA . ILE A 1 120 ? -3.269 4.244 3.078 1.00 98.12 120 ILE A CA 1
ATOM 957 C C . ILE A 1 120 ? -3.693 5.709 2.961 1.00 98.12 120 ILE A C 1
ATOM 959 O O . ILE A 1 120 ? -4.819 6.048 3.316 1.00 98.12 120 ILE A O 1
ATOM 963 N N . GLY A 1 121 ? -2.819 6.584 2.456 1.00 97.44 121 GLY A N 1
ATOM 964 C CA . GLY A 1 121 ? -3.093 8.017 2.344 1.00 97.44 121 GLY A CA 1
ATOM 965 C C . GLY A 1 121 ? -4.339 8.327 1.517 1.00 97.44 121 GLY A C 1
ATOM 966 O O . GLY A 1 121 ? -5.212 9.063 1.978 1.00 97.44 121 GLY A O 1
ATOM 967 N N . VAL A 1 122 ? -4.452 7.721 0.334 1.00 96.69 122 VAL A N 1
ATOM 968 C CA . VAL A 1 122 ? -5.614 7.883 -0.550 1.00 96.69 122 VAL A CA 1
ATOM 969 C C . VAL A 1 122 ? -6.866 7.274 0.083 1.00 96.69 122 VAL A C 1
ATOM 971 O O . VAL A 1 122 ? -7.904 7.930 0.124 1.00 96.69 122 VAL A O 1
ATOM 974 N N . ALA A 1 123 ? -6.775 6.070 0.659 1.00 97.62 123 ALA A N 1
ATOM 975 C CA . ALA A 1 123 ? -7.917 5.439 1.319 1.00 97.62 123 ALA A CA 1
ATOM 976 C C . ALA A 1 123 ? -8.457 6.270 2.497 1.00 97.62 123 ALA A C 1
ATOM 978 O O . ALA A 1 123 ? -9.671 6.366 2.671 1.00 97.62 123 ALA A O 1
ATOM 979 N N . LEU A 1 124 ? -7.584 6.903 3.289 1.00 97.62 124 LEU A N 1
ATOM 980 C CA . LEU A 1 124 ? -7.997 7.809 4.364 1.00 97.62 124 LEU A CA 1
ATOM 981 C C . LEU A 1 124 ? -8.674 9.069 3.824 1.00 97.62 124 LEU A C 1
ATOM 983 O O . LEU A 1 124 ? -9.724 9.449 4.343 1.00 97.62 124 LEU A O 1
ATOM 987 N N . ALA A 1 125 ? -8.118 9.679 2.773 1.00 96.00 125 ALA A N 1
ATOM 988 C CA . ALA A 1 125 ? -8.717 10.847 2.134 1.00 96.00 125 ALA A CA 1
ATOM 989 C C . ALA A 1 125 ? -10.128 10.536 1.599 1.00 96.00 125 ALA A C 1
ATOM 991 O O . ALA A 1 125 ? -11.072 11.277 1.867 1.00 96.00 125 ALA A O 1
ATOM 992 N N . GLU A 1 126 ? -10.305 9.389 0.939 1.00 95.38 126 GLU A N 1
ATOM 993 C CA . GLU A 1 126 ? -11.604 8.921 0.439 1.00 95.38 126 GLU A CA 1
ATOM 994 C C . GLU A 1 126 ? -12.621 8.551 1.534 1.00 95.38 126 GLU A C 1
ATOM 996 O O . GLU A 1 126 ? -13.813 8.406 1.249 1.00 95.38 126 GLU A O 1
ATOM 1001 N N . LEU A 1 127 ? -12.163 8.350 2.771 1.00 96.50 127 LEU A N 1
ATOM 1002 C CA . LEU A 1 127 ? -12.998 8.117 3.952 1.00 96.50 127 LEU A CA 1
ATOM 1003 C C . LEU A 1 127 ? -13.243 9.398 4.765 1.00 96.50 127 LEU A C 1
ATOM 1005 O O . LEU A 1 127 ? -13.735 9.309 5.898 1.00 96.50 127 LEU A O 1
ATOM 1009 N N . GLU A 1 128 ? -12.893 10.561 4.204 1.00 95.44 128 GLU A N 1
ATOM 1010 C CA . GLU A 1 128 ? -12.986 11.882 4.839 1.00 95.44 128 GLU A CA 1
ATOM 1011 C C . GLU A 1 128 ? -12.199 11.958 6.160 1.00 95.44 128 GLU A C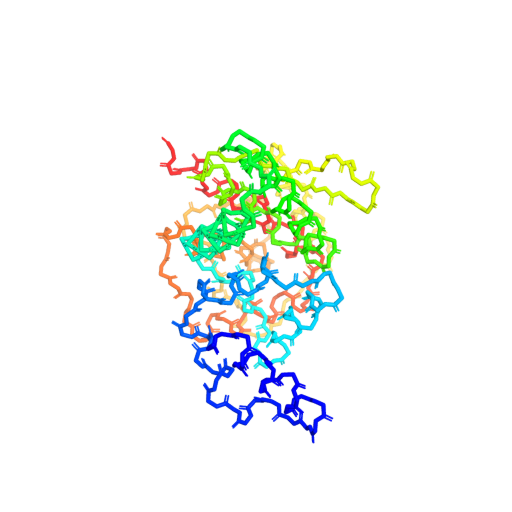 1
ATOM 1013 O O . GLU A 1 128 ? -12.580 12.639 7.117 1.00 95.44 128 GLU A O 1
ATOM 1018 N N . MET A 1 129 ? -11.098 11.211 6.239 1.00 95.38 129 MET A N 1
ATOM 1019 C CA . MET A 1 129 ? -10.149 11.246 7.346 1.00 95.38 129 MET A CA 1
ATOM 1020 C C . MET A 1 129 ? -8.913 12.045 6.936 1.00 95.38 129 MET A C 1
ATOM 1022 O O . MET A 1 129 ? -8.584 12.155 5.756 1.00 95.38 129 MET A O 1
ATOM 1026 N N . LEU A 1 130 ? -8.202 12.604 7.917 1.00 95.81 130 LEU A N 1
ATOM 1027 C CA . LEU A 1 130 ? -6.930 13.266 7.638 1.00 95.81 130 LEU A CA 1
ATOM 1028 C C . LEU A 1 130 ? -5.932 12.227 7.086 1.00 95.81 130 LEU A C 1
ATOM 1030 O O . LEU A 1 130 ? -5.712 11.213 7.754 1.00 95.81 130 LEU A O 1
ATOM 1034 N N . PRO A 1 131 ? -5.306 12.459 5.915 1.00 96.62 131 PRO A N 1
ATOM 1035 C CA . PRO A 1 131 ? -4.351 11.533 5.304 1.00 96.62 131 PRO A CA 1
ATOM 1036 C C . PRO A 1 131 ? -2.974 11.652 5.978 1.00 96.62 131 PRO A C 1
ATOM 1038 O O . PRO A 1 131 ? -1.970 12.038 5.372 1.00 96.62 131 PRO A O 1
ATOM 1041 N N . ILE A 1 132 ? -2.944 11.353 7.275 1.00 97.75 132 ILE A N 1
ATOM 1042 C CA . ILE A 1 132 ? -1.760 11.384 8.128 1.00 97.75 132 ILE A CA 1
ATOM 1043 C C . ILE A 1 132 ? -1.596 10.048 8.849 1.00 97.75 132 ILE A C 1
ATOM 1045 O O . ILE A 1 132 ? -2.567 9.392 9.223 1.00 97.75 132 ILE A O 1
ATOM 1049 N N . ALA A 1 133 ? -0.347 9.682 9.085 1.00 97.69 133 ALA A N 1
ATOM 1050 C CA . ALA A 1 133 ? 0.044 8.677 10.057 1.00 97.69 133 ALA A CA 1
ATOM 1051 C C . ALA A 1 133 ? 0.575 9.361 11.325 1.00 97.69 133 ALA A C 1
ATOM 1053 O O . ALA A 1 133 ? 0.976 10.523 11.280 1.00 97.69 133 ALA A O 1
ATOM 1054 N N . LEU A 1 134 ? 0.612 8.641 12.444 1.00 97.50 134 LEU A N 1
ATOM 1055 C CA . LEU A 1 134 ? 1.307 9.066 13.660 1.00 97.50 134 LEU A CA 1
ATOM 1056 C C . LEU A 1 134 ? 2.535 8.179 13.877 1.00 97.50 134 LEU A C 1
ATOM 1058 O O . LEU A 1 134 ? 2.418 6.954 13.877 1.00 97.50 134 LEU A O 1
ATOM 1062 N N . ASN A 1 135 ? 3.711 8.787 14.036 1.00 94.25 135 ASN A N 1
ATOM 1063 C CA . ASN A 1 135 ? 4.939 8.048 14.338 1.00 94.25 135 ASN A CA 1
ATOM 1064 C C . ASN A 1 135 ? 4.962 7.563 15.806 1.00 94.25 135 ASN A C 1
ATOM 1066 O O . ASN A 1 135 ? 4.005 7.744 16.557 1.00 94.25 135 ASN A O 1
ATOM 1070 N N . GLU A 1 136 ? 6.071 6.964 16.247 1.00 90.12 136 GLU A N 1
ATOM 1071 C CA . GLU A 1 136 ? 6.197 6.447 17.620 1.00 90.12 136 GLU A CA 1
ATOM 1072 C C . GLU A 1 136 ? 6.101 7.513 18.722 1.00 90.12 136 GLU A C 1
ATOM 1074 O O . GLU A 1 136 ? 5.819 7.178 19.870 1.00 90.12 136 GLU A O 1
ATOM 1079 N N . THR A 1 137 ? 6.305 8.788 18.382 1.00 93.19 137 THR A N 1
ATOM 1080 C CA . THR A 1 137 ? 6.181 9.930 19.296 1.00 93.19 137 THR A CA 1
ATOM 1081 C C . THR A 1 137 ? 4.849 10.669 19.130 1.00 93.19 137 THR A C 1
ATOM 1083 O O . THR A 1 137 ? 4.752 11.826 19.528 1.00 93.19 137 THR A O 1
ATOM 1086 N N . ASP A 1 138 ? 3.848 10.048 18.492 1.00 93.44 138 ASP A N 1
ATOM 1087 C CA . ASP A 1 138 ? 2.554 10.653 18.141 1.00 93.44 138 ASP A CA 1
ATOM 1088 C C . ASP A 1 138 ? 2.668 11.938 17.286 1.00 93.44 138 ASP A C 1
ATOM 1090 O O . ASP A 1 138 ? 1.744 12.751 17.220 1.00 93.44 138 ASP A O 1
ATOM 1094 N N . ALA A 1 139 ? 3.788 12.131 16.583 1.00 96.69 139 ALA A N 1
ATOM 1095 C CA . ALA A 1 139 ? 3.954 13.243 15.655 1.00 96.69 139 ALA A CA 1
ATOM 1096 C C . ALA A 1 139 ? 3.342 12.898 14.282 1.00 96.69 139 ALA A C 1
ATOM 1098 O O . ALA A 1 139 ? 3.515 11.772 13.797 1.00 96.69 139 ALA A O 1
ATOM 1099 N N . PRO A 1 140 ? 2.646 13.851 13.633 1.00 96.94 140 PRO A N 1
ATOM 1100 C CA . PRO A 1 140 ? 1.997 13.618 12.351 1.00 96.94 140 PRO A CA 1
ATOM 1101 C C . PRO A 1 140 ? 3.011 13.457 11.215 1.00 96.94 140 PRO A C 1
ATOM 1103 O O . PRO A 1 140 ? 3.900 14.286 11.022 1.00 96.94 140 PRO A O 1
ATOM 1106 N N . VAL A 1 141 ? 2.823 12.410 10.416 1.00 96.69 141 VAL A N 1
ATOM 1107 C CA . VAL A 1 141 ? 3.573 12.108 9.196 1.00 96.69 141 VAL A CA 1
ATOM 1108 C C . VAL A 1 141 ? 2.610 12.194 8.008 1.00 96.69 141 VAL A C 1
ATOM 1110 O O . VAL A 1 141 ? 1.676 11.391 7.929 1.00 96.69 141 VAL A O 1
ATOM 1113 N N . PRO A 1 142 ? 2.798 13.139 7.070 1.00 96.19 142 PRO A N 1
ATOM 1114 C CA . PRO A 1 142 ? 1.942 13.248 5.892 1.00 96.19 142 PRO A CA 1
ATOM 1115 C C . PRO A 1 142 ? 2.029 11.999 5.011 1.00 96.19 142 PRO A C 1
ATOM 1117 O O . PRO A 1 142 ? 3.128 11.582 4.626 1.00 96.19 142 PRO A O 1
ATOM 1120 N N . LEU A 1 143 ? 0.874 11.435 4.645 1.00 96.38 143 LEU A N 1
ATOM 1121 C CA . LEU A 1 143 ? 0.792 10.290 3.731 1.00 96.38 143 LEU A CA 1
ATOM 1122 C C . LEU A 1 143 ? 0.741 10.704 2.257 1.00 96.38 143 LEU A C 1
ATOM 1124 O O . LEU A 1 143 ? 1.019 9.888 1.384 1.00 96.38 143 LEU A O 1
ATOM 1128 N N . ALA A 1 144 ? 0.482 11.981 1.978 1.00 90.94 144 ALA A N 1
ATOM 1129 C CA . ALA A 1 144 ? 0.579 12.534 0.635 1.00 90.94 144 ALA A CA 1
ATOM 1130 C C . ALA A 1 144 ? 2.022 12.492 0.095 1.00 90.94 144 ALA A C 1
ATOM 1132 O O . ALA A 1 144 ? 3.005 12.616 0.842 1.00 90.94 144 ALA A O 1
ATOM 1133 N N . VAL A 1 145 ? 2.142 12.361 -1.227 1.00 92.25 145 VAL A N 1
ATOM 1134 C CA . VAL A 1 145 ? 3.410 12.471 -1.953 1.00 92.25 145 VAL A CA 1
ATOM 1135 C C . VAL A 1 145 ? 3.379 13.766 -2.767 1.00 92.25 145 VAL A C 1
ATOM 1137 O O . VAL A 1 145 ? 2.710 13.802 -3.792 1.00 92.25 145 VAL A O 1
ATOM 1140 N N . PRO A 1 146 ? 4.066 14.839 -2.329 1.00 89.44 146 PRO A N 1
ATOM 1141 C CA . PRO A 1 146 ? 4.129 16.071 -3.111 1.00 89.44 146 PRO A CA 1
ATOM 1142 C C . PRO A 1 146 ? 4.955 15.866 -4.383 1.00 89.44 146 PRO A C 1
ATOM 1144 O O . PRO A 1 146 ? 5.961 15.146 -4.342 1.00 89.44 146 PRO A O 1
ATOM 1147 N N . ASP A 1 147 ? 4.537 16.533 -5.461 1.00 92.06 147 ASP A N 1
ATOM 1148 C CA . ASP A 1 147 ? 5.158 16.525 -6.791 1.00 92.06 147 ASP A CA 1
ATOM 1149 C C . ASP A 1 147 ? 5.493 15.103 -7.295 1.00 92.06 147 ASP A C 1
ATOM 1151 O O . ASP A 1 147 ? 6.668 14.795 -7.542 1.00 92.06 147 ASP A O 1
ATOM 1155 N N . PRO A 1 148 ? 4.491 14.206 -7.425 1.00 93.75 148 PRO A N 1
ATOM 1156 C CA . PRO A 1 148 ? 4.727 12.784 -7.677 1.00 93.75 148 PRO A CA 1
ATOM 1157 C C . PRO A 1 148 ? 5.520 12.531 -8.965 1.00 93.75 148 PRO A C 1
ATOM 1159 O O . PRO A 1 148 ? 6.479 11.762 -8.942 1.00 93.75 148 PRO A O 1
ATOM 1162 N N . VAL A 1 149 ? 5.208 13.246 -10.052 1.00 92.88 149 VAL A N 1
ATOM 1163 C CA . VAL A 1 149 ? 5.923 13.138 -11.337 1.00 92.88 149 VAL A CA 1
ATOM 1164 C C . VAL A 1 149 ? 7.408 13.466 -11.178 1.00 92.88 149 VAL A C 1
ATOM 1166 O O . VAL A 1 149 ? 8.268 12.675 -11.556 1.00 92.88 149 VAL A O 1
ATOM 1169 N N . LYS A 1 150 ? 7.729 14.599 -10.545 1.00 92.31 150 LYS A N 1
ATOM 1170 C CA . LYS A 1 150 ? 9.118 15.039 -10.356 1.00 92.31 150 LYS A CA 1
ATOM 1171 C C . LYS A 1 150 ? 9.916 14.054 -9.500 1.00 92.31 150 LYS A C 1
ATOM 1173 O O . LYS A 1 150 ? 11.091 13.812 -9.775 1.00 92.31 150 LYS A O 1
ATOM 1178 N N . LYS A 1 151 ? 9.294 13.488 -8.459 1.00 92.00 151 LYS A N 1
ATOM 1179 C CA . LYS A 1 151 ? 9.926 12.457 -7.622 1.00 92.00 151 LYS A CA 1
ATOM 1180 C C . LYS A 1 151 ? 10.194 11.176 -8.400 1.00 92.00 151 LYS A C 1
ATOM 1182 O O . LYS A 1 151 ? 11.302 10.656 -8.305 1.00 92.00 151 LYS A O 1
ATOM 1187 N N . LEU A 1 152 ? 9.221 10.711 -9.185 1.00 93.56 152 LEU A N 1
ATOM 1188 C CA . LEU A 1 152 ? 9.381 9.539 -10.047 1.00 93.56 152 LEU A CA 1
ATOM 1189 C C . LEU A 1 152 ? 10.504 9.737 -11.054 1.00 93.56 152 LEU A C 1
ATOM 1191 O O . LEU A 1 152 ? 11.353 8.866 -11.180 1.00 93.56 152 LEU A O 1
ATOM 1195 N N . GLU A 1 153 ? 10.552 10.879 -11.738 1.00 92.75 153 GLU A N 1
ATOM 1196 C CA . GLU A 1 153 ? 11.600 11.160 -12.721 1.00 92.75 153 GLU A CA 1
ATOM 1197 C C . GLU A 1 153 ? 12.996 11.191 -12.091 1.00 92.75 153 GLU A C 1
ATOM 1199 O O . GLU A 1 153 ? 13.934 10.622 -12.651 1.00 92.75 153 GLU A O 1
ATOM 1204 N N . ALA A 1 154 ? 13.142 11.823 -10.922 1.00 91.19 154 ALA A N 1
ATOM 1205 C CA . ALA A 1 154 ? 14.416 11.879 -10.211 1.00 91.19 154 ALA A CA 1
ATOM 1206 C C . ALA A 1 154 ? 14.879 10.484 -9.759 1.00 91.19 154 ALA A C 1
ATOM 1208 O O . ALA A 1 154 ? 16.033 10.115 -9.979 1.00 91.19 154 ALA A O 1
ATOM 1209 N N . ALA A 1 155 ? 13.977 9.692 -9.176 1.00 91.88 155 ALA A N 1
ATOM 1210 C CA . ALA A 1 155 ? 14.291 8.340 -8.730 1.00 91.88 155 ALA A CA 1
ATOM 1211 C C . ALA A 1 155 ? 14.522 7.376 -9.915 1.00 91.88 155 ALA A C 1
ATOM 1213 O O . ALA A 1 155 ? 15.421 6.539 -9.854 1.00 91.88 155 ALA A O 1
ATOM 1214 N N . ALA A 1 156 ? 13.809 7.549 -11.036 1.00 92.88 156 ALA A N 1
ATOM 1215 C CA . ALA A 1 156 ? 13.985 6.752 -12.252 1.00 92.88 156 ALA A CA 1
ATOM 1216 C C . ALA A 1 156 ? 15.369 6.964 -12.873 1.00 92.88 156 ALA A C 1
ATOM 1218 O O . ALA A 1 156 ? 16.001 6.011 -13.328 1.00 92.88 156 ALA A O 1
ATOM 1219 N N . GLN A 1 157 ? 15.866 8.205 -12.868 1.00 91.62 157 GLN A N 1
ATOM 1220 C CA . GLN A 1 157 ? 17.226 8.507 -13.319 1.00 91.62 157 GLN A CA 1
ATOM 1221 C C . GLN A 1 157 ? 18.276 7.790 -12.468 1.00 91.62 157 GLN A C 1
ATOM 1223 O O . GLN A 1 157 ? 19.248 7.274 -13.013 1.00 91.62 157 GLN A O 1
ATOM 1228 N N . GLU A 1 158 ? 18.082 7.735 -11.151 1.00 91.38 158 GLU A N 1
ATOM 1229 C CA . GLU A 1 158 ? 19.014 7.053 -10.253 1.00 91.38 158 GLU A CA 1
ATOM 1230 C C . GLU A 1 158 ? 18.925 5.525 -10.367 1.00 91.38 158 GLU A C 1
ATOM 1232 O O . GLU A 1 158 ? 19.946 4.841 -10.343 1.00 91.38 158 GLU A O 1
ATOM 1237 N N . ALA A 1 159 ? 17.729 4.967 -10.566 1.00 91.00 159 ALA A N 1
ATOM 1238 C CA . ALA A 1 159 ? 17.557 3.548 -10.874 1.00 91.00 159 ALA A CA 1
ATOM 1239 C C . ALA A 1 159 ? 18.235 3.169 -12.200 1.00 91.00 159 ALA A C 1
ATOM 1241 O O . ALA A 1 159 ? 19.013 2.220 -12.248 1.00 91.00 159 ALA A O 1
ATOM 1242 N N . ALA A 1 160 ? 18.037 3.954 -13.261 1.00 90.38 160 ALA A N 1
ATOM 1243 C CA . ALA A 1 160 ? 18.626 3.681 -14.571 1.00 90.38 160 ALA A CA 1
ATOM 1244 C C . ALA A 1 160 ? 20.164 3.735 -14.587 1.00 90.38 160 ALA A C 1
ATOM 1246 O O . ALA A 1 160 ? 20.778 3.092 -15.430 1.00 90.38 160 ALA A O 1
ATOM 1247 N N . ARG A 1 161 ? 20.801 4.466 -13.661 1.00 89.75 161 ARG A N 1
ATOM 1248 C CA . ARG A 1 161 ? 22.270 4.474 -13.514 1.00 89.75 161 ARG A CA 1
ATOM 1249 C C . ARG A 1 161 ? 22.832 3.190 -12.908 1.00 89.75 161 ARG A C 1
ATOM 1251 O O . ARG A 1 161 ? 24.022 2.935 -13.057 1.00 89.75 161 ARG A O 1
ATOM 1258 N N . ARG A 1 162 ? 22.013 2.423 -12.185 1.00 87.69 162 ARG A N 1
ATOM 1259 C CA . ARG A 1 162 ? 22.451 1.243 -11.427 1.00 87.69 162 ARG A CA 1
ATOM 1260 C C . ARG A 1 162 ? 22.419 -0.050 -12.242 1.00 87.69 162 ARG A C 1
ATOM 1262 O O . ARG A 1 162 ? 23.037 -1.023 -11.820 1.00 87.69 162 ARG A O 1
ATOM 1269 N N . PHE A 1 163 ? 21.736 -0.069 -13.390 1.00 82.12 163 PHE A N 1
ATOM 1270 C CA . PHE A 1 163 ? 21.497 -1.295 -14.151 1.00 82.12 163 PHE A CA 1
ATOM 1271 C C . PHE A 1 163 ? 21.772 -1.138 -15.641 1.00 82.12 163 PHE A C 1
ATOM 1273 O O . PHE A 1 163 ? 21.130 -0.346 -16.323 1.00 82.12 163 PHE A O 1
ATOM 1280 N N . ASP A 1 164 ? 22.646 -2.007 -16.148 1.00 72.50 164 ASP A N 1
ATOM 1281 C CA . ASP A 1 164 ? 22.903 -2.166 -17.583 1.00 72.50 164 ASP A CA 1
ATOM 1282 C C . ASP A 1 164 ? 22.142 -3.363 -18.184 1.00 72.50 164 ASP A C 1
ATOM 1284 O O . ASP A 1 164 ? 21.942 -3.442 -19.394 1.00 72.50 164 ASP A O 1
ATOM 1288 N N . THR A 1 165 ? 21.708 -4.320 -17.353 1.00 78.44 165 THR A N 1
ATOM 1289 C CA . THR A 1 165 ? 20.955 -5.515 -17.774 1.00 78.44 165 THR A CA 1
ATOM 1290 C C . THR A 1 165 ? 19.913 -5.910 -16.727 1.00 78.44 165 THR A C 1
ATOM 1292 O O . THR A 1 165 ? 20.129 -5.736 -15.529 1.00 78.44 165 THR A O 1
ATOM 1295 N N . LEU A 1 166 ? 18.775 -6.442 -17.185 1.00 86.25 166 LEU A N 1
ATOM 1296 C CA . LEU A 1 166 ? 17.669 -6.912 -16.342 1.00 86.25 166 LEU A CA 1
ATOM 1297 C C . LEU A 1 166 ? 17.550 -8.446 -16.385 1.00 86.25 166 LEU A C 1
ATOM 1299 O O . LEU A 1 166 ? 18.026 -9.064 -17.344 1.00 86.25 166 LEU A O 1
ATOM 1303 N N . PRO A 1 167 ? 16.887 -9.081 -15.398 1.00 82.75 167 PRO A N 1
ATOM 1304 C CA . PRO A 1 167 ? 16.639 -10.516 -15.426 1.00 82.75 167 PRO A CA 1
ATOM 1305 C C . PRO A 1 167 ? 15.886 -10.950 -16.683 1.00 82.75 167 PRO A C 1
ATOM 1307 O O . PRO A 1 167 ? 14.958 -10.276 -17.148 1.00 82.75 167 PRO A O 1
ATOM 1310 N N . PHE A 1 168 ? 16.248 -12.122 -17.201 1.00 83.38 168 PHE A N 1
ATOM 1311 C CA . PHE A 1 168 ? 15.569 -12.723 -18.343 1.00 83.38 168 PHE A CA 1
ATOM 1312 C C . PHE A 1 168 ? 14.072 -12.909 -18.074 1.00 83.38 168 PHE A C 1
ATOM 1314 O O . PHE A 1 168 ? 13.659 -13.263 -16.973 1.00 83.38 168 PHE A O 1
ATOM 1321 N N . GLY A 1 169 ? 13.253 -12.683 -19.103 1.00 85.06 169 GLY A N 1
ATOM 1322 C CA . GLY A 1 169 ? 11.805 -12.880 -19.025 1.00 85.06 169 GLY A CA 1
ATOM 1323 C C . GLY A 1 169 ? 11.016 -11.706 -18.443 1.00 85.06 169 GLY A C 1
ATOM 1324 O O . GLY A 1 169 ? 9.798 -11.789 -18.425 1.00 85.06 169 GLY A O 1
ATOM 1325 N N . THR A 1 170 ? 11.656 -10.605 -18.034 1.00 87.88 170 THR A N 1
ATOM 1326 C CA . THR A 1 170 ? 10.966 -9.399 -17.520 1.00 87.88 170 THR A CA 1
ATOM 1327 C C . THR A 1 170 ? 10.608 -8.375 -18.603 1.00 87.88 170 THR A C 1
ATOM 1329 O O . THR A 1 170 ? 9.892 -7.415 -18.341 1.00 87.88 170 THR A O 1
ATOM 1332 N N . GLY A 1 171 ? 11.072 -8.584 -19.841 1.00 85.31 171 GLY A N 1
ATOM 1333 C CA . GLY A 1 171 ? 10.992 -7.600 -20.928 1.00 85.31 171 GLY A CA 1
ATOM 1334 C C . GLY A 1 171 ? 9.581 -7.175 -21.350 1.00 85.31 171 GLY A C 1
ATOM 1335 O O . GLY A 1 171 ? 9.440 -6.127 -21.973 1.00 85.31 171 GLY A O 1
ATOM 1336 N N . SER A 1 172 ? 8.551 -7.959 -21.016 1.00 89.62 172 SER A N 1
ATOM 1337 C CA . SER A 1 172 ? 7.151 -7.659 -21.344 1.00 89.62 172 SER A CA 1
ATOM 1338 C C . SER A 1 172 ? 6.478 -6.669 -20.396 1.00 89.62 172 SER A C 1
ATOM 1340 O O . SER A 1 172 ? 5.408 -6.173 -20.736 1.00 89.62 172 SER A O 1
ATOM 1342 N N . ILE A 1 173 ? 7.069 -6.365 -19.233 1.00 94.38 173 ILE A N 1
ATOM 1343 C CA . ILE A 1 173 ? 6.485 -5.383 -18.316 1.00 94.38 173 ILE A CA 1
ATOM 1344 C C . ILE A 1 173 ? 6.568 -3.989 -18.940 1.00 94.38 173 ILE A C 1
ATOM 1346 O O . ILE A 1 173 ? 7.647 -3.502 -19.302 1.00 94.38 173 ILE A O 1
ATOM 1350 N N . ARG A 1 174 ? 5.392 -3.378 -19.080 1.00 93.75 174 ARG A N 1
ATOM 1351 C CA . ARG A 1 174 ? 5.170 -2.028 -19.590 1.00 93.75 174 ARG A CA 1
ATOM 1352 C C . ARG A 1 174 ? 3.958 -1.418 -18.900 1.00 93.75 174 ARG A C 1
ATOM 1354 O O . ARG A 1 174 ? 2.956 -2.109 -18.699 1.00 93.75 174 ARG A O 1
ATOM 1361 N N . ALA A 1 175 ? 4.059 -0.139 -18.564 1.00 92.25 175 ALA A N 1
ATOM 1362 C CA . ALA A 1 175 ? 2.916 0.658 -18.144 1.00 92.25 175 ALA A CA 1
ATOM 1363 C C . ALA A 1 175 ? 2.023 0.946 -19.362 1.00 92.25 175 ALA A C 1
ATOM 1365 O O . ALA A 1 175 ? 2.521 1.121 -20.476 1.00 92.25 175 ALA A O 1
ATOM 1366 N N . GLY A 1 176 ? 0.707 0.924 -19.169 1.00 89.31 176 GLY A N 1
ATOM 1367 C CA . GLY A 1 176 ? -0.273 1.078 -20.245 1.00 89.31 176 GLY A CA 1
ATOM 1368 C C . GLY A 1 176 ? -0.658 2.530 -20.520 1.00 89.31 176 GLY A C 1
ATOM 1369 O O . GLY A 1 176 ? -0.922 2.885 -21.667 1.00 89.31 176 GLY A O 1
ATOM 1370 N N . HIS A 1 177 ? -0.672 3.374 -19.487 1.00 88.69 177 HIS A N 1
ATOM 1371 C CA . HIS A 1 177 ? -1.252 4.717 -19.539 1.00 88.69 177 HIS A CA 1
ATOM 1372 C C . HIS A 1 177 ? -0.221 5.818 -19.288 1.00 88.69 177 HIS A C 1
ATOM 1374 O O . HIS A 1 177 ? -0.277 6.868 -19.926 1.00 88.69 177 HIS A O 1
ATOM 1380 N N . SER A 1 178 ? 0.720 5.589 -18.372 1.00 87.88 178 SER A N 1
ATOM 1381 C CA . SER A 1 178 ? 1.719 6.582 -17.975 1.00 87.88 178 SER A CA 1
ATOM 1382 C C . SER A 1 178 ? 3.130 6.137 -18.332 1.00 87.88 178 SER A C 1
ATOM 1384 O O . SER A 1 178 ? 3.563 5.056 -17.951 1.00 87.88 178 SER A O 1
ATOM 1386 N N . VAL A 1 179 ? 3.886 7.007 -19.004 1.00 87.75 179 VAL A N 1
ATOM 1387 C CA . VAL A 1 179 ? 5.314 6.784 -19.267 1.00 87.75 179 VAL A CA 1
ATOM 1388 C C . VAL A 1 179 ? 6.129 7.775 -18.452 1.00 87.75 179 VAL A C 1
ATOM 1390 O O . VAL A 1 179 ? 6.022 8.985 -18.647 1.00 87.75 179 VAL A O 1
ATOM 1393 N N . ILE A 1 180 ? 6.977 7.258 -17.565 1.00 91.31 180 ILE A N 1
ATOM 1394 C CA . ILE A 1 180 ? 7.915 8.070 -16.786 1.00 91.31 180 ILE A CA 1
ATOM 1395 C C . ILE A 1 180 ? 9.279 8.121 -17.472 1.00 91.31 180 ILE A C 1
ATOM 1397 O O . ILE A 1 180 ? 9.742 7.127 -18.037 1.00 91.31 180 ILE A O 1
ATOM 1401 N N . ALA A 1 181 ? 9.940 9.280 -17.412 1.00 89.00 181 ALA A N 1
ATOM 1402 C CA . ALA A 1 181 ? 11.290 9.484 -17.943 1.00 89.00 181 ALA A CA 1
ATOM 1403 C C . ALA A 1 181 ? 11.512 8.828 -19.338 1.00 89.00 181 ALA A C 1
ATOM 1405 O O . ALA A 1 181 ? 12.349 7.924 -19.490 1.00 89.00 181 ALA A O 1
ATOM 1406 N N . PRO A 1 182 ? 10.749 9.239 -20.373 1.00 90.88 182 PRO A N 1
ATOM 1407 C CA . PRO A 1 182 ? 10.799 8.631 -21.709 1.00 90.88 182 PRO A CA 1
ATOM 1408 C C . PRO A 1 182 ? 12.181 8.726 -22.377 1.00 90.88 182 PRO A C 1
ATOM 1410 O O . PRO A 1 182 ? 12.490 7.953 -23.274 1.00 90.88 182 PRO A O 1
ATOM 1413 N N . GLN A 1 183 ? 13.035 9.642 -21.920 1.00 91.12 183 GLN A N 1
ATOM 1414 C CA . GLN A 1 183 ? 14.409 9.819 -22.389 1.00 91.12 183 GLN A CA 1
ATOM 1415 C C . GLN A 1 183 ? 15.380 8.696 -21.978 1.00 91.12 183 GLN A C 1
ATOM 1417 O O . GLN A 1 183 ? 16.496 8.649 -22.492 1.00 91.12 183 GLN A O 1
ATOM 1422 N N . LEU A 1 184 ? 15.010 7.837 -21.022 1.00 90.44 184 LEU A N 1
ATOM 1423 C CA . LEU A 1 184 ? 15.866 6.746 -20.539 1.00 90.44 184 LEU A CA 1
ATOM 1424 C C . LEU A 1 184 ? 15.839 5.527 -21.480 1.00 90.44 184 LEU A C 1
ATOM 1426 O O . LEU A 1 184 ? 14.924 5.359 -22.283 1.00 90.44 184 LEU A O 1
ATOM 1430 N N . SER A 1 185 ? 16.862 4.672 -21.380 1.00 89.44 185 SER A N 1
ATOM 1431 C CA . SER A 1 185 ? 17.048 3.513 -22.266 1.00 89.44 185 SER A CA 1
ATOM 1432 C C . SER A 1 185 ? 15.868 2.534 -22.226 1.00 89.44 185 SER A C 1
ATOM 1434 O O . SER A 1 185 ? 15.387 2.163 -21.156 1.00 89.44 185 SER A O 1
ATOM 1436 N N . GLU A 1 186 ? 15.472 2.016 -23.392 1.00 89.38 186 GLU A N 1
ATOM 1437 C CA . GLU A 1 186 ? 14.442 0.973 -23.500 1.00 89.38 186 GLU A CA 1
ATOM 1438 C C . GLU A 1 186 ? 14.830 -0.351 -22.823 1.00 89.38 186 GLU A C 1
ATOM 1440 O O . GLU A 1 186 ? 13.961 -1.152 -22.475 1.00 89.38 186 GLU A O 1
ATOM 1445 N N . GLN A 1 187 ? 16.126 -0.579 -22.594 1.00 89.06 187 GLN A N 1
ATOM 1446 C CA . GLN A 1 187 ? 16.622 -1.788 -21.929 1.00 89.06 187 GLN A CA 1
ATOM 1447 C C . GLN A 1 187 ? 16.246 -1.836 -20.443 1.00 89.06 187 GLN A C 1
ATOM 1449 O O . GLN A 1 187 ? 15.984 -2.915 -19.921 1.00 89.06 187 GLN A O 1
ATOM 1454 N N . VAL A 1 188 ? 16.171 -0.677 -19.779 1.00 91.44 188 VAL A N 1
ATOM 1455 C CA . VAL A 1 188 ? 15.772 -0.568 -18.364 1.00 91.44 188 VAL A CA 1
ATOM 1456 C C . VAL A 1 188 ? 14.278 -0.288 -18.195 1.00 91.44 188 VAL A C 1
ATOM 1458 O O . VAL A 1 188 ? 13.776 -0.264 -17.076 1.00 91.44 188 VAL A O 1
ATOM 1461 N N . ARG A 1 189 ? 13.541 -0.110 -19.298 1.00 93.25 189 ARG A N 1
ATOM 1462 C CA . ARG A 1 189 ? 12.116 0.240 -19.293 1.00 93.25 189 ARG A CA 1
ATOM 1463 C C . ARG A 1 189 ? 11.244 -0.692 -18.441 1.00 93.25 189 ARG A C 1
ATOM 1465 O O . ARG A 1 189 ? 10.454 -0.154 -17.674 1.00 93.25 189 ARG A O 1
ATOM 1472 N N . PRO A 1 190 ? 11.403 -2.035 -18.459 1.00 95.00 190 PRO A N 1
ATOM 1473 C CA . PRO A 1 190 ? 10.622 -2.900 -17.572 1.00 95.00 190 PRO A CA 1
ATOM 1474 C C . PRO A 1 190 ? 10.789 -2.566 -16.086 1.00 95.00 190 PRO A C 1
ATOM 1476 O O . PRO A 1 190 ? 9.812 -2.567 -15.346 1.00 95.00 190 PRO A O 1
ATOM 1479 N N . LEU A 1 191 ? 12.015 -2.243 -15.655 1.00 94.69 191 LEU A N 1
ATOM 1480 C CA . LEU A 1 191 ? 12.309 -1.863 -14.272 1.00 94.69 191 LEU A CA 1
ATOM 1481 C C . LEU A 1 191 ? 11.607 -0.556 -13.900 1.00 94.69 191 LEU A C 1
ATOM 1483 O O . LEU A 1 191 ? 10.999 -0.467 -12.836 1.00 94.69 191 LEU A O 1
ATOM 1487 N N . LEU A 1 192 ? 11.672 0.443 -14.782 1.00 95.00 192 LEU A N 1
ATOM 1488 C CA . LEU A 1 192 ? 11.057 1.753 -14.555 1.00 95.00 192 LEU A CA 1
ATOM 1489 C C . LEU A 1 192 ? 9.526 1.675 -14.547 1.00 95.00 192 LEU A C 1
ATOM 1491 O O . LEU A 1 192 ? 8.872 2.311 -13.723 1.00 95.00 192 LEU A O 1
ATOM 1495 N N . ASP A 1 193 ? 8.960 0.860 -15.430 1.00 95.75 193 ASP A N 1
ATOM 1496 C CA . ASP A 1 193 ? 7.517 0.732 -15.588 1.00 95.75 193 ASP A CA 1
ATOM 1497 C C . ASP A 1 193 ? 6.883 -0.165 -14.518 1.00 95.75 193 ASP A C 1
ATOM 1499 O O . ASP A 1 193 ? 5.683 -0.060 -14.288 1.00 95.75 193 ASP A O 1
ATOM 1503 N N . ALA A 1 194 ? 7.646 -1.027 -13.837 1.00 95.69 194 ALA A N 1
ATOM 1504 C CA . ALA A 1 194 ? 7.120 -1.949 -12.829 1.00 95.69 194 ALA A CA 1
ATOM 1505 C C . ALA A 1 194 ? 6.249 -1.274 -11.743 1.00 95.69 194 ALA A C 1
ATOM 1507 O O . ALA A 1 194 ? 5.094 -1.680 -11.590 1.00 95.69 194 ALA A O 1
ATOM 1508 N N . PRO A 1 195 ? 6.716 -0.240 -11.010 1.00 96.50 195 PRO A N 1
ATOM 1509 C CA . PRO A 1 195 ? 5.876 0.444 -10.024 1.00 96.50 195 PRO A CA 1
ATOM 1510 C C . PRO A 1 195 ? 4.685 1.178 -10.663 1.00 96.50 195 PRO A C 1
ATOM 1512 O O . PRO A 1 195 ? 3.623 1.265 -10.050 1.00 96.50 195 PRO A O 1
ATOM 1515 N N . VAL A 1 196 ? 4.820 1.663 -11.903 1.00 96.94 196 VAL A N 1
ATOM 1516 C CA . VAL A 1 196 ? 3.746 2.369 -12.624 1.00 96.94 196 VAL A CA 1
ATOM 1517 C C . VAL A 1 196 ? 2.649 1.405 -13.070 1.00 96.94 196 VAL A C 1
ATOM 1519 O O . VAL A 1 196 ? 1.477 1.659 -12.820 1.00 96.94 196 VAL A O 1
ATOM 1522 N N . LYS A 1 197 ? 3.008 0.250 -13.636 1.00 96.38 197 LYS A N 1
ATOM 1523 C CA . LYS A 1 197 ? 2.062 -0.810 -14.015 1.00 96.38 197 LYS A CA 1
ATOM 1524 C C . LYS A 1 197 ? 1.268 -1.307 -12.807 1.00 96.38 197 LYS A C 1
ATOM 1526 O O . LYS A 1 197 ? 0.075 -1.582 -12.911 1.00 96.38 197 LYS A O 1
ATOM 1531 N N . VAL A 1 198 ? 1.917 -1.395 -11.647 1.00 96.62 198 VAL A N 1
ATOM 1532 C CA . VAL A 1 198 ? 1.266 -1.772 -10.385 1.00 96.62 198 VAL A CA 1
ATOM 1533 C C . VAL A 1 198 ? 0.320 -0.674 -9.925 1.00 96.62 198 VAL A C 1
ATOM 1535 O O . VAL A 1 198 ? -0.822 -0.980 -9.593 1.00 96.62 198 VAL A O 1
ATOM 1538 N N . ALA A 1 199 ? 0.750 0.590 -9.966 1.00 97.19 199 ALA A N 1
ATOM 1539 C CA . ALA A 1 199 ? -0.101 1.734 -9.661 1.00 97.19 199 ALA A CA 1
ATOM 1540 C C . ALA A 1 199 ? -1.359 1.773 -10.547 1.00 97.19 199 ALA A C 1
ATOM 1542 O O . ALA A 1 199 ? -2.467 1.885 -10.025 1.00 97.19 199 ALA A O 1
ATOM 1543 N N . GLU A 1 200 ? -1.211 1.597 -11.862 1.00 96.56 200 GLU A N 1
ATOM 1544 C CA . GLU A 1 200 ? -2.322 1.527 -12.818 1.00 96.56 200 GLU A CA 1
ATOM 1545 C C . GLU A 1 200 ? -3.306 0.404 -12.475 1.00 96.56 200 GLU A C 1
ATOM 1547 O O . GLU A 1 200 ? -4.517 0.630 -12.458 1.00 96.56 200 GLU A O 1
ATOM 1552 N N . ALA A 1 201 ? -2.801 -0.787 -12.142 1.00 95.69 201 ALA A N 1
ATOM 1553 C CA . ALA A 1 201 ? -3.641 -1.919 -11.774 1.00 95.69 201 ALA A CA 1
ATOM 1554 C C . ALA A 1 201 ? -4.382 -1.700 -10.445 1.00 95.69 201 ALA A C 1
ATOM 1556 O O . ALA A 1 201 ? -5.590 -1.931 -10.364 1.00 95.69 201 ALA A O 1
ATOM 1557 N N . VAL A 1 202 ? -3.701 -1.231 -9.391 1.00 96.12 202 VAL A N 1
ATOM 1558 C CA . VAL A 1 202 ? -4.357 -1.031 -8.085 1.00 96.12 202 VAL A CA 1
ATOM 1559 C C . VAL A 1 202 ? -5.337 0.139 -8.093 1.00 96.12 202 VAL A C 1
ATOM 1561 O O . VAL A 1 202 ? -6.325 0.095 -7.356 1.00 96.12 202 VAL A O 1
ATOM 1564 N N . CYS A 1 203 ? -5.104 1.149 -8.939 1.00 95.56 203 CYS A N 1
ATOM 1565 C CA . CYS A 1 203 ? -6.022 2.268 -9.168 1.00 95.56 203 CYS A CA 1
ATOM 1566 C C . CYS A 1 203 ? -7.139 1.933 -10.175 1.00 95.56 203 CYS A C 1
ATOM 1568 O O . CYS A 1 203 ? -8.008 2.769 -10.413 1.00 95.56 203 CYS A O 1
ATOM 1570 N N . GLY A 1 204 ? -7.136 0.732 -10.764 1.00 94.06 204 GLY A N 1
ATOM 1571 C CA . GLY A 1 204 ? -8.186 0.255 -11.665 1.00 94.06 204 GLY A CA 1
ATOM 1572 C C . GLY A 1 204 ? -8.153 0.821 -13.090 1.00 94.06 204 GLY A C 1
ATOM 1573 O O . GLY A 1 204 ? -9.159 0.701 -13.785 1.00 94.06 204 GLY A O 1
ATOM 1574 N N . LEU A 1 205 ? -7.038 1.417 -13.533 1.00 93.12 205 LEU A N 1
ATOM 1575 C CA . LEU A 1 205 ? -6.834 1.785 -14.946 1.00 93.12 205 LEU A CA 1
ATOM 1576 C C . LEU A 1 205 ? -6.553 0.566 -15.822 1.00 93.12 205 LEU A C 1
ATOM 1578 O O . LEU A 1 205 ? -6.927 0.529 -16.989 1.00 93.12 205 LEU A O 1
ATOM 1582 N N . GLU A 1 206 ? -5.898 -0.434 -15.246 1.00 92.38 206 GLU A N 1
ATOM 1583 C CA . GLU A 1 206 ? -5.555 -1.687 -15.903 1.00 92.38 206 GLU A CA 1
ATOM 1584 C C . GLU A 1 206 ? -6.182 -2.867 -15.147 1.00 92.38 206 GLU A C 1
ATOM 1586 O O . GLU A 1 206 ? -6.412 -2.784 -13.934 1.00 92.38 206 GLU A O 1
ATOM 1591 N N . PRO A 1 207 ? -6.445 -3.998 -15.824 1.00 90.50 207 PRO A N 1
ATOM 1592 C CA . PRO A 1 207 ? -6.775 -5.243 -15.145 1.00 90.50 207 PRO A CA 1
ATOM 1593 C C . PRO A 1 207 ? -5.683 -5.651 -14.146 1.00 90.50 207 PRO A C 1
ATOM 1595 O O . PRO A 1 207 ? -4.511 -5.297 -14.290 1.00 90.50 207 PRO A O 1
ATOM 1598 N N . LYS A 1 208 ? -6.057 -6.467 -13.152 1.00 88.00 208 LYS A N 1
ATOM 1599 C CA . LYS A 1 208 ? -5.084 -7.098 -12.249 1.00 88.00 208 LYS A CA 1
ATOM 1600 C C . LYS A 1 208 ? -4.024 -7.845 -13.083 1.00 88.00 208 LYS A C 1
ATOM 1602 O O . LYS A 1 208 ? -4.425 -8.571 -13.999 1.00 88.00 208 LYS A O 1
ATOM 1607 N N . PRO A 1 209 ? -2.720 -7.729 -12.756 1.00 89.31 209 PRO A N 1
ATOM 1608 C CA . PRO A 1 209 ? -1.675 -8.450 -13.468 1.00 89.31 209 PRO A CA 1
ATOM 1609 C C . PRO A 1 209 ? -1.975 -9.948 -13.511 1.00 89.31 209 PRO A C 1
ATOM 1611 O O . PRO A 1 209 ? -2.396 -10.544 -12.513 1.00 89.31 209 PRO A O 1
ATOM 1614 N N . SER A 1 210 ? -1.744 -10.561 -14.668 1.00 89.75 210 SER A N 1
ATOM 1615 C CA . SER A 1 210 ? -1.754 -12.015 -14.803 1.00 89.75 210 SER A CA 1
ATOM 1616 C C . SER A 1 210 ? -0.691 -12.648 -13.898 1.00 89.75 210 SER A C 1
ATOM 1618 O O . SER A 1 210 ? 0.261 -11.990 -13.482 1.00 89.75 210 SER A O 1
ATOM 1620 N N . MET A 1 211 ? -0.801 -13.951 -13.620 1.00 86.31 211 MET A N 1
ATOM 1621 C CA . MET A 1 211 ? 0.193 -14.655 -12.794 1.00 86.31 211 MET A CA 1
ATOM 1622 C C . MET A 1 211 ? 1.623 -14.497 -13.341 1.00 86.31 211 MET A C 1
ATOM 1624 O O . MET A 1 211 ? 2.568 -14.316 -12.580 1.00 86.31 211 MET A O 1
ATOM 1628 N N . ASN A 1 212 ? 1.785 -14.516 -14.667 1.00 89.19 212 ASN A N 1
ATOM 1629 C CA . ASN A 1 212 ? 3.091 -14.328 -15.292 1.00 89.19 212 ASN A CA 1
ATOM 1630 C C . ASN A 1 212 ? 3.630 -12.903 -15.087 1.00 89.19 212 ASN A C 1
ATOM 1632 O O . ASN A 1 212 ? 4.784 -12.733 -14.709 1.00 89.19 212 ASN A O 1
ATOM 1636 N N . GLU A 1 213 ? 2.796 -11.878 -15.280 1.00 91.38 213 GLU A N 1
ATOM 1637 C CA . GLU A 1 213 ? 3.194 -10.491 -15.003 1.00 91.38 213 GLU A CA 1
ATOM 1638 C C . GLU A 1 213 ? 3.505 -10.285 -13.521 1.00 91.38 213 GLU A C 1
ATOM 1640 O O . GLU A 1 213 ? 4.464 -9.598 -13.192 1.00 91.38 213 GLU A O 1
ATOM 1645 N N . PHE A 1 214 ? 2.756 -10.923 -12.620 1.00 89.62 214 PHE A N 1
ATOM 1646 C CA . PHE A 1 214 ? 3.016 -10.868 -11.185 1.00 89.62 214 PHE A CA 1
ATOM 1647 C C . PHE A 1 214 ? 4.407 -11.422 -10.837 1.00 89.62 214 PHE A C 1
ATOM 1649 O O . PHE A 1 214 ? 5.157 -10.778 -10.107 1.00 89.62 214 PHE A O 1
ATOM 1656 N N . LEU A 1 215 ? 4.801 -12.561 -11.420 1.00 89.25 215 LEU A N 1
ATOM 1657 C CA . LEU A 1 215 ? 6.147 -13.124 -11.249 1.00 89.25 215 LEU A CA 1
ATOM 1658 C C . LEU A 1 215 ? 7.242 -12.213 -11.823 1.00 89.25 215 LEU A C 1
ATOM 1660 O O . LEU A 1 215 ? 8.310 -12.078 -11.227 1.00 89.25 215 LEU A O 1
ATOM 1664 N N . GLN A 1 216 ? 6.985 -11.566 -12.961 1.00 92.94 216 GLN A N 1
ATOM 1665 C CA . GLN A 1 216 ? 7.921 -10.612 -13.559 1.00 92.94 216 GLN A CA 1
ATOM 1666 C C . GLN A 1 216 ? 8.074 -9.349 -12.701 1.00 92.94 216 GLN A C 1
ATOM 1668 O O . GLN A 1 216 ? 9.195 -8.89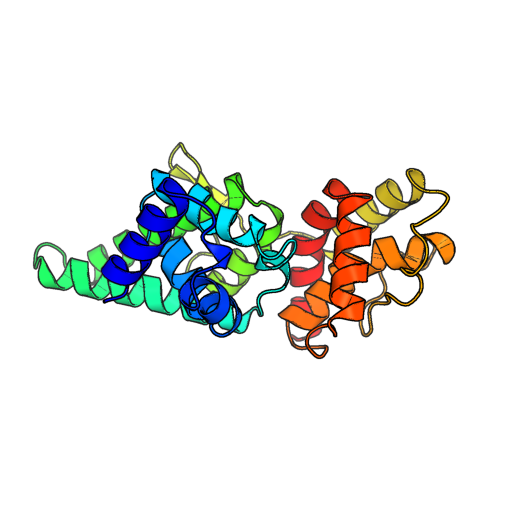6 -12.483 1.00 92.94 216 GLN A O 1
ATOM 1673 N N . LEU A 1 217 ? 6.972 -8.804 -12.181 1.00 93.38 217 LEU A N 1
ATOM 1674 C CA . LEU A 1 217 ? 6.967 -7.663 -11.263 1.00 93.38 217 LEU A CA 1
ATOM 1675 C C . LEU A 1 217 ? 7.701 -7.997 -9.963 1.00 93.38 217 LEU A C 1
ATOM 1677 O O . LEU A 1 217 ? 8.520 -7.204 -9.504 1.00 93.38 217 LEU A O 1
ATOM 1681 N N . PHE A 1 218 ? 7.480 -9.196 -9.419 1.00 90.50 218 PHE A N 1
ATOM 1682 C CA . PHE A 1 218 ? 8.226 -9.693 -8.268 1.00 90.50 218 PHE A CA 1
ATOM 1683 C C . PHE A 1 218 ? 9.732 -9.765 -8.557 1.00 90.50 218 PHE A C 1
ATOM 1685 O O . PHE A 1 218 ? 10.531 -9.256 -7.772 1.00 90.50 218 PHE A O 1
ATOM 1692 N N . ALA A 1 219 ? 10.130 -10.324 -9.704 1.00 91.06 219 ALA A N 1
ATOM 1693 C CA . ALA A 1 219 ? 11.534 -10.387 -10.102 1.00 91.06 219 ALA A CA 1
ATOM 1694 C C . ALA A 1 219 ? 12.157 -8.988 -10.256 1.00 91.06 219 ALA A C 1
ATOM 1696 O O . ALA A 1 219 ? 13.285 -8.772 -9.824 1.00 91.06 219 ALA A O 1
ATOM 1697 N N . LEU A 1 220 ? 11.425 -8.025 -10.823 1.00 93.12 220 LEU A N 1
ATOM 1698 C CA . LEU A 1 220 ? 11.889 -6.642 -10.978 1.00 93.12 220 LEU A CA 1
ATOM 1699 C C . LEU A 1 220 ? 12.020 -5.920 -9.631 1.00 93.12 220 LEU A C 1
ATOM 1701 O O . LEU A 1 220 ? 13.016 -5.234 -9.411 1.00 93.12 220 LEU A O 1
ATOM 1705 N N . ARG A 1 221 ? 11.081 -6.125 -8.700 1.00 92.75 221 ARG A N 1
ATOM 1706 C CA . ARG A 1 221 ? 11.206 -5.626 -7.322 1.00 92.75 221 ARG A CA 1
ATOM 1707 C C . ARG A 1 221 ? 12.401 -6.256 -6.603 1.00 92.75 221 ARG A C 1
ATOM 1709 O O . ARG A 1 221 ? 13.087 -5.565 -5.867 1.00 92.75 221 ARG A O 1
ATOM 1716 N N . ALA A 1 222 ? 12.683 -7.539 -6.823 1.00 90.19 222 ALA A N 1
ATOM 1717 C CA . ALA A 1 222 ? 13.826 -8.213 -6.203 1.00 90.19 222 ALA A CA 1
ATOM 1718 C C . ALA A 1 222 ? 15.186 -7.690 -6.708 1.00 90.19 222 ALA A C 1
ATOM 1720 O O . ALA A 1 222 ? 16.170 -7.740 -5.973 1.00 90.19 222 ALA A O 1
ATOM 1721 N N . VAL A 1 223 ? 15.246 -7.182 -7.944 1.00 90.44 223 VAL A N 1
ATOM 1722 C CA . VAL A 1 223 ? 16.453 -6.559 -8.519 1.00 90.44 223 VAL A CA 1
ATOM 1723 C C . VAL A 1 223 ? 16.769 -5.230 -7.844 1.00 90.44 223 VAL A C 1
ATOM 1725 O O . VAL A 1 223 ? 17.929 -4.958 -7.541 1.00 90.44 223 VAL A O 1
ATOM 1728 N N . ASP A 1 224 ? 15.746 -4.408 -7.615 1.00 91.44 224 ASP A N 1
ATOM 1729 C CA . ASP A 1 224 ? 15.896 -3.101 -6.986 1.00 91.44 224 ASP A CA 1
ATOM 1730 C C . ASP A 1 224 ? 14.691 -2.770 -6.094 1.00 91.44 224 ASP A C 1
ATOM 1732 O O . ASP A 1 224 ? 13.780 -2.038 -6.505 1.00 91.44 224 ASP A O 1
ATOM 1736 N N . PRO A 1 225 ? 14.670 -3.306 -4.862 1.00 90.81 225 PRO A N 1
ATOM 1737 C CA . PRO A 1 225 ? 13.551 -3.091 -3.955 1.00 90.81 225 PRO A CA 1
ATOM 1738 C C . PRO A 1 225 ? 13.442 -1.622 -3.550 1.00 90.81 225 PRO A C 1
ATOM 1740 O O . PRO A 1 225 ? 12.337 -1.118 -3.396 1.00 90.81 225 PRO A O 1
ATOM 1743 N N . VAL A 1 226 ? 14.574 -0.913 -3.453 1.00 91.38 226 VAL A N 1
ATOM 1744 C CA . VAL A 1 226 ? 14.610 0.513 -3.102 1.00 91.38 226 VAL A CA 1
ATOM 1745 C C . VAL A 1 226 ? 13.898 1.342 -4.165 1.00 91.38 226 VAL A C 1
ATOM 1747 O O . VAL A 1 226 ? 13.007 2.116 -3.828 1.00 91.38 226 VAL A O 1
ATOM 1750 N N . TRP A 1 227 ? 14.232 1.149 -5.448 1.00 93.75 227 TRP A N 1
ATOM 1751 C CA . TRP A 1 227 ? 13.533 1.837 -6.538 1.00 93.75 227 TRP A CA 1
ATOM 1752 C C . TRP A 1 227 ? 12.035 1.564 -6.495 1.00 93.75 227 TRP A C 1
ATOM 1754 O O . TRP A 1 227 ? 11.241 2.501 -6.512 1.00 93.75 227 TRP A O 1
ATOM 1764 N N . PHE A 1 228 ? 11.653 0.289 -6.437 1.00 94.50 228 PHE A N 1
ATOM 1765 C CA . PHE A 1 228 ? 10.252 -0.089 -6.504 1.00 94.50 228 PHE A CA 1
ATOM 1766 C C . PHE A 1 228 ? 9.450 0.511 -5.337 1.00 94.50 228 PHE A C 1
ATOM 1768 O O . PHE A 1 228 ? 8.413 1.142 -5.556 1.00 94.50 228 PHE A O 1
ATOM 1775 N N . ASP A 1 229 ? 9.948 0.350 -4.110 1.00 92.69 229 ASP A N 1
ATOM 1776 C CA . ASP A 1 229 ? 9.242 0.727 -2.886 1.00 92.69 229 ASP A CA 1
ATOM 1777 C C . ASP A 1 229 ? 9.167 2.253 -2.706 1.00 92.69 229 ASP A C 1
ATOM 1779 O O . ASP A 1 229 ? 8.156 2.770 -2.225 1.00 92.69 229 ASP A O 1
ATOM 1783 N N . GLU A 1 230 ? 10.187 3.000 -3.144 1.00 93.00 230 GLU A N 1
ATOM 1784 C CA . GLU A 1 230 ? 10.169 4.469 -3.132 1.00 93.00 230 GLU A CA 1
ATOM 1785 C C . GLU A 1 230 ? 9.322 5.064 -4.265 1.00 93.00 230 GLU A C 1
ATOM 1787 O O . GLU A 1 230 ? 8.671 6.100 -4.080 1.00 93.00 230 GLU A O 1
ATOM 1792 N N . ALA A 1 231 ? 9.311 4.424 -5.438 1.00 96.25 231 ALA A N 1
ATOM 1793 C CA . ALA A 1 231 ? 8.578 4.904 -6.603 1.00 96.25 231 ALA A CA 1
ATOM 1794 C C . ALA A 1 231 ? 7.075 4.643 -6.496 1.00 96.25 231 ALA A C 1
ATOM 1796 O O . ALA A 1 231 ? 6.281 5.497 -6.895 1.00 96.25 231 ALA A O 1
ATOM 1797 N N . LEU A 1 232 ? 6.660 3.495 -5.950 1.00 97.00 232 LEU A N 1
ATOM 1798 C CA . LEU A 1 232 ? 5.256 3.081 -5.951 1.00 97.00 232 LEU A CA 1
ATOM 1799 C C . LEU A 1 232 ? 4.301 4.126 -5.342 1.00 97.00 232 LEU A C 1
ATOM 1801 O O . LEU A 1 232 ? 3.298 4.437 -5.990 1.00 97.00 232 LEU A O 1
ATOM 1805 N N . PRO A 1 233 ? 4.581 4.743 -4.173 1.00 97.12 233 PRO A N 1
ATOM 1806 C CA . PRO A 1 233 ? 3.706 5.776 -3.633 1.00 97.12 233 PRO A CA 1
ATOM 1807 C C . PRO A 1 233 ? 3.508 6.965 -4.580 1.00 97.12 233 PRO A C 1
ATOM 1809 O O . PRO A 1 233 ? 2.403 7.490 -4.704 1.00 97.12 233 PRO A O 1
ATOM 1812 N N . ALA A 1 234 ? 4.574 7.399 -5.256 1.00 97.00 234 ALA A N 1
ATOM 1813 C CA . ALA A 1 234 ? 4.502 8.493 -6.216 1.00 97.00 234 ALA A CA 1
ATOM 1814 C C . ALA A 1 234 ? 3.759 8.069 -7.494 1.00 97.00 234 ALA A C 1
ATOM 1816 O O . ALA A 1 234 ? 2.957 8.843 -8.012 1.00 97.00 234 ALA A O 1
ATOM 1817 N N . ALA A 1 235 ? 3.962 6.832 -7.958 1.00 97.19 235 ALA A N 1
ATOM 1818 C CA . ALA A 1 235 ? 3.261 6.267 -9.109 1.00 97.19 235 ALA A CA 1
ATOM 1819 C C . ALA A 1 235 ? 1.747 6.197 -8.876 1.00 97.19 235 ALA A C 1
ATOM 1821 O O . ALA A 1 235 ? 0.979 6.590 -9.752 1.00 97.19 235 ALA A O 1
ATOM 1822 N N . ILE A 1 236 ? 1.309 5.782 -7.682 1.00 97.00 236 ILE A N 1
ATOM 1823 C CA . ILE A 1 236 ? -0.111 5.776 -7.298 1.00 97.00 236 ILE A CA 1
ATOM 1824 C C . ILE A 1 236 ? -0.684 7.191 -7.329 1.00 97.00 236 ILE A C 1
ATOM 1826 O O . ILE A 1 236 ? -1.713 7.413 -7.958 1.00 97.00 236 ILE A O 1
ATOM 1830 N N . MET A 1 237 ? -0.008 8.163 -6.710 1.00 95.56 237 MET A N 1
ATOM 1831 C CA . MET A 1 237 ? -0.493 9.548 -6.692 1.00 95.56 237 MET A CA 1
ATOM 1832 C C . MET A 1 237 ? -0.597 10.146 -8.102 1.00 95.56 237 MET A C 1
ATOM 1834 O O . MET A 1 237 ? -1.634 10.706 -8.438 1.00 95.56 237 MET A O 1
ATOM 1838 N N . MET A 1 238 ? 0.418 9.948 -8.950 1.00 95.06 238 MET A N 1
ATOM 1839 C CA . MET A 1 238 ? 0.383 10.356 -10.363 1.00 95.06 238 MET A CA 1
ATOM 1840 C C . MET A 1 238 ? -0.790 9.704 -11.117 1.00 95.06 238 MET A C 1
ATOM 1842 O O . MET A 1 238 ? -1.487 10.357 -11.894 1.00 95.06 238 MET A O 1
ATOM 1846 N N . THR A 1 239 ? -1.033 8.415 -10.871 1.00 94.56 239 THR A N 1
ATOM 1847 C CA . THR A 1 239 ? -2.119 7.658 -11.510 1.00 94.56 239 THR A CA 1
ATOM 1848 C C . THR A 1 239 ? -3.492 8.195 -11.099 1.00 94.56 239 THR A C 1
ATOM 1850 O O . THR A 1 239 ? -4.361 8.375 -11.949 1.00 94.56 239 THR A O 1
ATOM 1853 N N . MET A 1 240 ? -3.680 8.506 -9.814 1.00 89.94 240 MET A N 1
ATOM 1854 C CA . MET A 1 240 ? -4.919 9.084 -9.280 1.00 89.94 240 MET A CA 1
ATOM 1855 C C . MET A 1 240 ? -5.169 10.513 -9.793 1.00 89.94 240 MET A C 1
ATOM 1857 O O . MET A 1 240 ? -6.307 10.861 -10.105 1.00 89.94 240 MET A O 1
ATOM 1861 N N . GLU A 1 241 ? -4.119 11.332 -9.930 1.00 86.50 241 GLU A N 1
ATOM 1862 C CA . GLU A 1 241 ? -4.206 12.678 -10.524 1.00 86.50 241 GLU A CA 1
ATOM 1863 C C . GLU A 1 241 ? -4.634 12.634 -11.997 1.00 86.50 241 GLU A C 1
ATOM 1865 O O . GLU A 1 241 ? -5.340 13.523 -12.455 1.00 86.50 241 GLU A O 1
ATOM 1870 N N . THR A 1 242 ? -4.268 11.577 -12.725 1.00 73.88 242 THR A N 1
ATOM 1871 C CA . THR A 1 242 ? -4.631 11.401 -14.142 1.00 73.88 242 THR A CA 1
ATOM 1872 C C . THR A 1 242 ? -6.102 10.991 -14.333 1.00 73.88 242 THR A C 1
ATOM 1874 O O . THR A 1 242 ? -6.647 11.142 -15.424 1.00 73.88 242 THR A O 1
ATOM 1877 N N . GLN A 1 243 ? -6.763 10.480 -13.286 1.00 63.06 243 GLN A N 1
ATOM 1878 C CA . GLN A 1 243 ? -8.190 10.120 -13.301 1.00 63.06 243 GLN A CA 1
ATOM 1879 C C . GLN A 1 243 ? -9.134 11.277 -12.928 1.00 63.06 243 GLN A C 1
ATOM 1881 O O . GLN A 1 243 ? -10.344 11.146 -13.124 1.00 63.06 243 GLN A O 1
ATOM 1886 N N . SER A 1 244 ? -8.602 12.353 -12.338 1.00 54.00 244 SER A N 1
ATOM 1887 C CA . SER A 1 244 ? -9.374 13.491 -11.808 1.00 54.00 244 SER A CA 1
ATOM 1888 C C . SER A 1 244 ? -9.662 14.540 -12.880 1.00 54.00 244 SER A C 1
ATOM 1890 O O . SER A 1 244 ? -10.772 15.116 -12.836 1.00 54.00 244 SER A O 1
#

Secondary structure (DSSP, 8-state):
-HHHHHHHHHHHHHHS-GGG-HHHHHHHH-HHHHHHHHHHS-HHHHHHHHGGGGGSTTTGGGS-HHHHHHHHHHHHHHHHHHHHHTT-S-HHHHHHHHHHHHHHHHHHHHHH-GGGHHHHHHHHHHTTS--EEE-TTS-EEE---SSHHHHHHHHHHHHHHH-S---TT-TT---SS----TTS-TTTHHHHHHHHHHHHHHTTSSPPPPHHHHHHHHHHHHH-HHHHHHHHHHHHHHHHHHH-

pLDDT: mean 87.93, std 10.94, range [54.0, 98.12]